Protein AF-A0A9D8EY31-F1 (afdb_monomer_lite)

Radius of gyration: 23.56 Å; chains: 1; bounding box: 41×44×79 Å

Sequence (213 aa):
FVGQAGRLLDELLLFIGFNRNDVFIANVLKCRPPENRDPGVTEINTCKNYLFRQIEIINPIIICTMGRYSKKLVLDTSANISKLRGKIFKIGQSIVLPINHPAAALYTPSKLQVLREDFKKIKDIFDNYENPGAVGEITVISGLKKMDKSKTDKTRAGEARAGEATAGNARTDEARAGEAKADKYRMDEEVQVSENEYDERAAKDKNQQLGLF

Foldseek 3Di:
DPPPLVVLVQVLQVLLPHGPVNDDDDDLAPDQPPPNDDDDPVRSLVRNLVVLVVCVVVVDQEAEQEDQSSCCQFQVDNDHLVVQAPAWEDADNHIYHYAYRSVVPSPPVVNSVRSSVSSVLVSVCVVCSVPSVVSHDYHYDYHRPRDDPPPDPPPDDDDDDDDDDDDDDDDDDDDDDDDDDDDDDDDPDDPDDDDDDDDDDDDDDDDDDDDDD

Secondary structure (DSSP, 8-state):
--SHHHHHHHHHHHHTT--GGGS----S-SSPPGGGPPPPHHHHHHHHHHHHHHHHHH--SEEEEESHHHHHHHH-----HHHHTT-EEEETTEEEEEE--GGGGTT-HHHHHHHHHHHHHHHHHHHTTT-GGGTS-EEE-PPP-PPPGGGS--S----------------------------------------------------------

Structure (mmCIF, N/CA/C/O backbone):
data_AF-A0A9D8EY31-F1
#
_entry.id   AF-A0A9D8EY31-F1
#
loop_
_atom_site.group_PDB
_atom_site.id
_atom_site.type_symbol
_atom_site.label_atom_id
_atom_site.label_alt_id
_atom_site.label_comp_id
_atom_site.label_asym_id
_atom_site.label_entity_id
_atom_site.label_seq_id
_atom_site.pdbx_PDB_ins_code
_atom_site.Cartn_x
_atom_site.Cartn_y
_atom_site.Cartn_z
_atom_site.occupancy
_atom_site.B_iso_or_equiv
_atom_site.auth_seq_id
_atom_site.auth_comp_id
_atom_site.auth_asym_id
_atom_site.auth_atom_id
_atom_site.pdbx_PDB_model_num
ATOM 1 N N . PHE A 1 1 ? 0.889 -9.224 -7.558 1.00 92.06 1 PHE A N 1
ATOM 2 C CA . PHE A 1 1 ? 1.238 -9.906 -6.296 1.00 92.06 1 PHE A CA 1
ATOM 3 C C . PHE A 1 1 ? 0.863 -11.387 -6.353 1.00 92.06 1 PHE A C 1
ATOM 5 O O . PHE A 1 1 ? -0.009 -11.818 -5.617 1.00 92.06 1 PHE A O 1
ATOM 12 N N . VAL A 1 2 ? 1.484 -12.176 -7.231 1.00 94.06 2 VAL A N 1
ATOM 13 C CA . VAL A 1 2 ? 1.262 -13.642 -7.294 1.00 94.06 2 VAL A CA 1
ATOM 14 C C . VAL A 1 2 ? 2.554 -14.447 -7.089 1.00 94.06 2 VAL A C 1
ATOM 16 O O . VAL A 1 2 ? 2.503 -15.601 -6.682 1.00 94.06 2 VAL A O 1
ATOM 19 N N . GLY A 1 3 ? 3.721 -13.813 -7.269 1.00 94.12 3 GLY A N 1
ATOM 20 C CA . GLY A 1 3 ? 5.024 -14.368 -6.882 1.00 94.12 3 GLY A CA 1
ATOM 21 C C . GLY A 1 3 ? 5.290 -14.318 -5.370 1.00 94.12 3 GLY A C 1
ATOM 22 O O . GLY A 1 3 ? 4.386 -14.076 -4.573 1.00 94.12 3 GLY A O 1
ATOM 23 N N . GLN A 1 4 ? 6.554 -14.480 -4.965 1.00 96.19 4 GLN A N 1
ATOM 24 C CA . GLN A 1 4 ? 6.955 -14.603 -3.550 1.00 96.19 4 GLN A CA 1
ATOM 25 C C . GLN A 1 4 ? 6.476 -13.442 -2.662 1.00 96.19 4 GLN A C 1
ATOM 27 O O . GLN A 1 4 ? 5.891 -13.664 -1.608 1.00 96.19 4 GLN A O 1
ATOM 32 N N . ALA A 1 5 ? 6.636 -12.196 -3.122 1.00 95.44 5 ALA A N 1
ATOM 33 C CA . ALA A 1 5 ? 6.132 -11.023 -2.402 1.00 95.44 5 ALA A CA 1
ATOM 34 C C . ALA A 1 5 ? 4.596 -11.013 -2.268 1.00 95.44 5 ALA A C 1
ATOM 36 O O . ALA A 1 5 ? 4.067 -10.403 -1.347 1.00 95.44 5 ALA A O 1
ATOM 37 N N . GLY A 1 6 ? 3.885 -11.662 -3.196 1.00 96.81 6 GLY A N 1
ATOM 38 C CA . GLY A 1 6 ? 2.440 -11.862 -3.122 1.00 96.81 6 GLY A CA 1
ATOM 39 C C . GLY A 1 6 ? 2.045 -12.888 -2.071 1.00 96.81 6 GLY A C 1
ATOM 40 O O . GLY A 1 6 ? 1.149 -12.609 -1.293 1.00 96.81 6 GLY A O 1
ATOM 41 N N . ARG A 1 7 ? 2.761 -14.012 -1.988 1.00 97.38 7 ARG A N 1
ATOM 42 C CA . ARG A 1 7 ? 2.524 -15.019 -0.942 1.00 97.38 7 ARG A CA 1
ATOM 43 C C . ARG A 1 7 ? 2.765 -14.450 0.453 1.00 97.38 7 ARG A C 1
ATOM 45 O O . ARG A 1 7 ? 1.929 -14.617 1.327 1.00 97.38 7 ARG A O 1
ATOM 52 N N . LEU A 1 8 ? 3.846 -13.685 0.624 1.00 97.56 8 LEU A N 1
ATOM 53 C CA . LEU A 1 8 ? 4.098 -12.986 1.882 1.00 97.56 8 LEU A CA 1
ATOM 54 C C . LEU A 1 8 ? 2.992 -11.967 2.210 1.00 97.56 8 LEU A C 1
ATOM 56 O O . LEU A 1 8 ? 2.624 -11.807 3.367 1.00 97.56 8 LEU A O 1
ATOM 60 N N . LEU A 1 9 ? 2.454 -11.269 1.204 1.00 97.94 9 LEU A N 1
ATOM 61 C CA . LEU A 1 9 ? 1.300 -10.391 1.405 1.00 97.94 9 LEU A CA 1
ATOM 62 C C . LEU A 1 9 ? 0.072 -11.183 1.875 1.00 97.94 9 LEU A C 1
ATOM 64 O O . LEU A 1 9 ? -0.581 -10.755 2.820 1.00 97.94 9 LEU A O 1
ATOM 68 N N . ASP A 1 10 ? -0.212 -12.331 1.262 1.00 98.12 10 ASP A N 1
ATOM 69 C CA . ASP A 1 10 ? -1.324 -13.194 1.669 1.00 98.12 10 ASP A CA 1
ATOM 70 C C . ASP A 1 10 ? -1.145 -13.684 3.123 1.00 98.12 10 ASP A C 1
ATOM 72 O O . ASP A 1 10 ? -2.086 -13.621 3.910 1.00 98.12 10 ASP A O 1
ATOM 76 N N . GLU A 1 11 ? 0.071 -14.071 3.528 1.00 98.00 11 GLU A N 1
ATOM 77 C CA . GLU A 1 11 ? 0.392 -14.431 4.921 1.00 98.00 11 GLU A CA 1
ATOM 78 C C . GLU A 1 11 ? 0.188 -13.265 5.900 1.00 98.00 11 GLU A C 1
ATOM 80 O O . GLU A 1 11 ? -0.342 -13.454 6.995 1.00 98.00 11 GLU A O 1
ATOM 85 N N . LEU A 1 12 ? 0.602 -12.052 5.522 1.00 97.94 12 LEU A N 1
ATOM 86 C CA . LEU A 1 12 ? 0.440 -10.857 6.352 1.00 97.94 12 LEU A CA 1
ATOM 87 C C . LEU A 1 12 ? -1.032 -10.447 6.497 1.00 97.94 12 LEU A C 1
ATOM 89 O O . LEU A 1 12 ? -1.421 -9.990 7.568 1.00 97.94 12 LEU A O 1
ATOM 93 N N . LEU A 1 13 ? -1.848 -10.627 5.453 1.00 98.25 13 LEU A N 1
ATOM 94 C CA . LEU A 1 13 ? -3.299 -10.426 5.519 1.00 98.25 13 LEU A CA 1
ATOM 95 C C . LEU A 1 13 ? -3.944 -11.442 6.466 1.00 98.25 13 LEU A C 1
ATOM 97 O O . LEU A 1 13 ? -4.661 -11.047 7.386 1.00 98.25 13 LEU A O 1
ATOM 101 N N . LEU A 1 14 ? -3.618 -12.729 6.301 1.00 98.31 14 LEU A N 1
ATOM 102 C CA . LEU A 1 14 ? -4.131 -13.801 7.159 1.00 98.31 14 LEU A CA 1
ATOM 103 C C . LEU A 1 14 ? -3.765 -13.572 8.625 1.00 98.31 14 LEU A C 1
ATOM 105 O O . LEU A 1 14 ? -4.594 -13.767 9.511 1.00 98.31 14 LEU A O 1
ATOM 109 N N . PHE A 1 15 ? -2.544 -13.100 8.882 1.00 98.06 15 PHE A N 1
ATOM 110 C CA . PHE A 1 15 ? -2.061 -12.769 10.221 1.00 98.06 15 PHE A CA 1
ATOM 111 C C . PHE A 1 15 ? -2.937 -11.738 10.950 1.00 98.06 15 PHE A C 1
ATOM 113 O O . PHE A 1 15 ? -3.023 -11.777 12.176 1.00 98.06 15 PHE A O 1
ATOM 120 N N . ILE A 1 16 ? -3.604 -10.843 10.217 1.00 97.50 16 ILE A N 1
ATOM 121 C CA . ILE A 1 16 ? -4.531 -9.852 10.782 1.00 97.50 16 ILE A CA 1
ATOM 122 C C . ILE A 1 16 ? -6.010 -10.202 10.567 1.00 97.50 16 ILE A C 1
ATOM 124 O O . ILE A 1 16 ? -6.881 -9.370 10.815 1.00 97.50 16 ILE A O 1
ATOM 128 N N . GLY A 1 17 ? -6.298 -11.434 10.142 1.00 97.56 17 GLY A N 1
ATOM 129 C CA . GLY A 1 17 ? -7.656 -11.954 9.987 1.00 97.56 17 GLY A CA 1
ATOM 130 C C . GLY A 1 17 ? -8.341 -11.599 8.667 1.00 97.56 17 GLY A C 1
ATOM 131 O O . GLY A 1 17 ? -9.552 -11.771 8.572 1.00 97.56 17 GLY A O 1
ATOM 132 N N . PHE A 1 18 ? -7.600 -11.129 7.660 1.00 97.69 18 PHE A N 1
ATOM 133 C CA . PHE A 1 18 ? -8.128 -10.898 6.314 1.00 97.69 18 PHE A CA 1
ATOM 134 C C . PHE A 1 18 ? -7.659 -11.971 5.338 1.00 97.69 18 PHE A C 1
ATOM 136 O O . PHE A 1 18 ? -6.529 -12.449 5.383 1.00 97.69 18 PHE A O 1
ATOM 143 N N . ASN A 1 19 ? -8.511 -12.288 4.377 1.00 96.25 19 ASN A N 1
ATOM 144 C CA . ASN A 1 19 ? -8.161 -13.043 3.192 1.00 96.25 19 ASN A CA 1
ATOM 145 C C . ASN A 1 19 ? -7.965 -12.102 2.006 1.00 96.25 19 ASN A C 1
ATOM 147 O O . ASN A 1 19 ? -8.379 -10.944 1.991 1.00 96.25 19 ASN A O 1
ATOM 151 N N . ARG A 1 20 ? -7.390 -12.641 0.933 1.00 96.19 20 ARG A N 1
ATOM 152 C CA . ARG A 1 20 ? -7.192 -11.899 -0.314 1.00 96.19 20 ARG A CA 1
ATOM 153 C C . ARG A 1 20 ? -8.492 -11.367 -0.928 1.00 96.19 20 ARG A C 1
ATOM 155 O O . ARG A 1 20 ? -8.457 -10.342 -1.595 1.00 96.19 20 ARG A O 1
ATOM 162 N N . ASN A 1 21 ? -9.609 -12.058 -0.705 1.00 96.50 21 ASN A N 1
ATOM 163 C CA . ASN A 1 21 ? -10.925 -11.658 -1.212 1.00 96.50 21 ASN A CA 1
ATOM 164 C C . ASN A 1 21 ? -11.548 -10.501 -0.416 1.00 96.50 21 ASN A C 1
ATOM 166 O O . ASN A 1 21 ? -12.451 -9.848 -0.928 1.00 96.50 21 ASN A O 1
ATOM 170 N N . ASP A 1 22 ? -11.049 -10.227 0.791 1.00 95.69 22 ASP A N 1
ATOM 171 C CA . ASP A 1 22 ? -11.540 -9.137 1.643 1.00 95.69 22 ASP A CA 1
ATOM 172 C C . ASP A 1 22 ? -10.917 -7.786 1.259 1.00 95.69 22 ASP A C 1
ATOM 174 O O . ASP A 1 22 ? -11.322 -6.734 1.752 1.00 95.69 22 ASP A O 1
ATOM 178 N N . VAL A 1 23 ? -9.914 -7.798 0.373 1.00 97.75 23 VAL A N 1
ATOM 179 C CA . VAL A 1 23 ? -9.139 -6.617 -0.011 1.00 97.75 23 VAL A CA 1
ATOM 180 C C . VAL A 1 23 ? -9.050 -6.459 -1.524 1.00 97.75 23 VAL A C 1
ATOM 182 O O . VAL A 1 23 ? -9.117 -7.415 -2.293 1.00 97.75 23 VAL A O 1
ATOM 185 N N . PHE A 1 24 ? -8.815 -5.225 -1.969 1.00 98.06 24 PHE A N 1
ATOM 186 C CA . PHE A 1 24 ? -8.508 -4.938 -3.366 1.00 98.06 24 PHE A CA 1
ATOM 187 C C . PHE A 1 24 ? -7.021 -4.625 -3.544 1.00 98.06 24 PHE A C 1
ATOM 189 O O . PHE A 1 24 ? -6.496 -3.677 -2.961 1.00 98.06 24 PHE A O 1
ATOM 196 N N . ILE A 1 25 ? -6.336 -5.399 -4.389 1.00 97.75 25 ILE A N 1
ATOM 197 C CA . ILE A 1 25 ? -4.902 -5.236 -4.657 1.00 97.75 25 ILE A CA 1
ATOM 198 C C . ILE A 1 25 ? -4.707 -4.639 -6.051 1.00 97.75 25 ILE A C 1
ATOM 200 O O . ILE A 1 25 ? -5.080 -5.240 -7.059 1.00 97.75 25 ILE A O 1
ATOM 204 N N . ALA A 1 26 ? -4.043 -3.485 -6.126 1.00 96.69 26 ALA A N 1
ATOM 205 C CA . ALA A 1 26 ? -3.718 -2.822 -7.383 1.00 96.69 26 ALA A CA 1
ATOM 206 C C . ALA A 1 26 ? -2.291 -2.269 -7.404 1.00 96.69 26 ALA A C 1
ATOM 208 O O . ALA A 1 26 ? -1.726 -1.894 -6.381 1.00 96.69 26 ALA A O 1
ATOM 209 N N . ASN A 1 27 ? -1.730 -2.173 -8.609 1.00 95.94 27 ASN A N 1
ATOM 210 C CA . ASN A 1 27 ? -0.420 -1.576 -8.860 1.00 95.94 27 ASN A CA 1
ATOM 211 C C . ASN A 1 27 ? -0.542 -0.215 -9.553 1.00 95.94 27 ASN A C 1
ATOM 213 O O . ASN A 1 27 ? -1.533 0.058 -10.238 1.00 95.94 27 ASN A O 1
ATOM 217 N N . VAL A 1 28 ? 0.504 0.607 -9.421 1.00 95.69 28 VAL A N 1
ATOM 218 C CA . VAL A 1 28 ? 0.647 1.880 -10.150 1.00 95.69 28 VAL A CA 1
ATOM 219 C C . VAL A 1 28 ? 0.663 1.643 -11.659 1.00 95.69 28 VAL A C 1
ATOM 221 O O . VAL A 1 28 ? -0.116 2.259 -12.381 1.00 95.69 28 VAL A O 1
ATOM 224 N N . LEU A 1 29 ? 1.512 0.726 -12.130 1.00 96.00 29 LEU A N 1
ATOM 225 C CA . LEU A 1 29 ? 1.501 0.279 -13.520 1.00 96.00 29 LEU A CA 1
ATOM 226 C C . LEU A 1 29 ? 0.567 -0.912 -13.705 1.00 96.00 29 LEU A C 1
ATOM 228 O O . LEU A 1 29 ? 0.454 -1.771 -12.829 1.00 96.00 29 LEU A O 1
ATOM 232 N N . LYS A 1 30 ? -0.077 -0.969 -14.872 1.00 95.19 30 LYS A N 1
ATOM 233 C CA . LYS A 1 30 ? -0.925 -2.100 -15.282 1.00 95.19 30 LYS A CA 1
ATOM 234 C C . LYS A 1 30 ? -0.202 -3.082 -16.208 1.00 95.19 30 LYS A C 1
ATOM 236 O O . LYS A 1 30 ? -0.679 -4.192 -16.398 1.00 95.19 30 LYS A O 1
ATOM 241 N N . CYS A 1 31 ? 0.973 -2.696 -16.701 1.00 94.38 31 CYS A N 1
ATOM 242 C CA . CYS A 1 31 ? 1.857 -3.524 -17.513 1.00 94.38 31 CYS A CA 1
ATOM 243 C C . CYS A 1 31 ? 3.187 -3.724 -16.780 1.00 94.38 31 CYS A C 1
ATOM 245 O O . CYS A 1 31 ? 3.672 -2.813 -16.105 1.00 94.38 31 CYS A O 1
ATOM 247 N N . ARG A 1 32 ? 3.778 -4.913 -16.919 1.00 92.06 32 ARG A N 1
ATOM 248 C CA . ARG A 1 32 ? 5.092 -5.236 -16.355 1.00 92.06 32 ARG A CA 1
ATOM 249 C C . ARG A 1 32 ? 6.189 -4.571 -17.200 1.00 92.06 32 ARG A C 1
ATOM 251 O O . ARG A 1 32 ? 6.245 -4.856 -18.395 1.00 92.06 32 ARG A O 1
ATOM 258 N N . PRO A 1 33 ? 7.061 -3.725 -16.623 1.00 92.38 33 PRO A N 1
ATOM 259 C CA . PRO A 1 33 ? 8.205 -3.195 -17.355 1.00 92.38 33 PRO A CA 1
ATOM 260 C C . PRO A 1 33 ? 9.149 -4.317 -17.817 1.00 92.38 33 PRO A C 1
ATOM 262 O O . PRO A 1 33 ? 9.295 -5.315 -17.096 1.00 92.38 33 PRO A O 1
ATOM 265 N N . PRO A 1 34 ? 9.824 -4.157 -18.971 1.00 93.00 34 PRO A N 1
ATOM 266 C CA . PRO A 1 34 ? 10.861 -5.082 -19.417 1.00 93.00 34 PRO A CA 1
ATOM 267 C C . PRO A 1 34 ? 11.889 -5.338 -18.313 1.00 93.00 34 PRO A C 1
ATOM 269 O O . PRO A 1 34 ? 12.275 -4.414 -17.598 1.00 93.00 34 PRO A O 1
ATOM 272 N N . GLU A 1 35 ? 12.286 -6.598 -18.139 1.00 91.81 35 GLU A N 1
ATOM 273 C CA . GLU A 1 35 ? 13.299 -7.015 -17.153 1.00 91.81 35 GLU A CA 1
ATOM 274 C C . GLU A 1 35 ? 13.000 -6.612 -15.694 1.00 91.81 35 GLU A C 1
ATOM 276 O O . GLU A 1 35 ? 13.881 -6.661 -14.842 1.00 91.81 35 GLU A O 1
ATOM 281 N N . ASN A 1 36 ? 11.750 -6.256 -15.365 1.00 88.38 36 ASN A N 1
ATOM 282 C CA . ASN A 1 36 ? 11.371 -5.699 -14.057 1.00 88.38 36 ASN A CA 1
ATOM 283 C C . ASN A 1 36 ? 12.109 -4.411 -13.688 1.00 88.38 36 ASN A C 1
ATOM 285 O O . ASN A 1 36 ? 12.273 -4.124 -12.500 1.00 88.38 36 ASN A O 1
ATOM 289 N N . ARG A 1 37 ? 12.542 -3.629 -14.683 1.00 94.62 37 ARG A N 1
ATOM 290 C CA . ARG A 1 37 ? 13.101 -2.309 -14.411 1.00 94.62 37 ARG A CA 1
ATOM 291 C C . ARG A 1 37 ? 12.100 -1.426 -13.668 1.00 94.62 37 ARG A C 1
ATOM 293 O O . ARG A 1 37 ? 10.885 -1.646 -13.683 1.00 94.62 37 ARG A O 1
ATOM 300 N N . ASP A 1 38 ? 12.630 -0.360 -13.096 1.00 92.81 38 ASP A N 1
ATOM 301 C CA . ASP A 1 38 ? 11.820 0.683 -12.495 1.00 92.81 38 ASP A CA 1
ATOM 302 C C . ASP A 1 38 ? 10.876 1.360 -13.520 1.00 92.81 38 ASP A C 1
ATOM 304 O O . ASP A 1 38 ? 11.232 1.524 -14.697 1.00 92.81 38 ASP A O 1
ATOM 308 N N . PRO A 1 39 ? 9.662 1.761 -13.093 1.00 92.94 39 PRO A N 1
ATOM 309 C CA . PRO A 1 39 ? 8.707 2.468 -13.933 1.00 92.94 39 PRO A CA 1
ATOM 310 C C . PRO A 1 39 ? 9.202 3.877 -14.283 1.00 92.94 39 PRO A C 1
ATOM 312 O O . PRO A 1 39 ? 9.612 4.651 -13.415 1.00 92.94 39 PRO A O 1
ATOM 315 N N . GLY A 1 40 ? 9.101 4.235 -15.560 1.00 94.31 40 GLY A N 1
ATOM 316 C CA . GLY A 1 40 ? 9.372 5.580 -16.051 1.00 94.31 40 GLY A CA 1
ATOM 317 C C . GLY A 1 40 ? 8.252 6.563 -15.705 1.00 94.31 40 GLY A C 1
ATOM 318 O O . GLY A 1 40 ? 7.097 6.186 -15.496 1.00 94.31 40 GLY A O 1
ATOM 319 N N . VAL A 1 41 ? 8.576 7.858 -15.695 1.00 93.31 41 VAL A N 1
ATOM 320 C CA . VAL A 1 41 ? 7.612 8.930 -15.383 1.00 93.31 41 VAL A CA 1
ATOM 321 C C . VAL A 1 41 ? 6.426 8.918 -16.351 1.00 93.31 41 VAL A C 1
ATOM 323 O O . VAL A 1 41 ? 5.277 9.001 -15.916 1.00 93.31 41 VAL A O 1
ATOM 326 N N . THR A 1 42 ? 6.686 8.755 -17.650 1.00 94.62 42 THR A N 1
ATOM 327 C CA . THR A 1 42 ? 5.640 8.679 -18.680 1.00 94.62 42 THR A CA 1
ATOM 328 C C . THR A 1 42 ? 4.718 7.483 -18.456 1.00 94.62 42 THR A C 1
ATOM 330 O O . THR A 1 42 ? 3.503 7.637 -18.501 1.00 94.62 42 THR A O 1
ATOM 333 N N . GLU A 1 43 ? 5.266 6.313 -18.117 1.00 96.06 43 GLU A N 1
ATOM 334 C CA . GLU A 1 43 ? 4.481 5.097 -17.858 1.00 96.06 43 GLU A CA 1
ATOM 335 C C . GLU A 1 43 ? 3.546 5.278 -16.654 1.00 96.06 43 GLU A C 1
ATOM 337 O O . GLU A 1 43 ? 2.367 4.916 -16.715 1.00 96.06 43 GLU A O 1
ATOM 342 N N . ILE A 1 44 ? 4.048 5.898 -15.578 1.00 95.25 44 ILE A N 1
ATOM 343 C CA . ILE A 1 44 ? 3.245 6.240 -14.396 1.00 95.25 44 ILE A CA 1
ATOM 344 C C . ILE A 1 44 ? 2.143 7.230 -14.774 1.00 95.25 44 ILE A C 1
ATOM 346 O O . ILE A 1 44 ? 0.990 7.029 -14.396 1.00 95.25 44 ILE A O 1
ATOM 350 N N . ASN A 1 45 ? 2.466 8.283 -15.528 1.00 94.12 45 ASN A N 1
ATOM 351 C CA . ASN A 1 45 ? 1.491 9.290 -15.944 1.00 94.12 45 ASN A CA 1
ATOM 352 C C . ASN A 1 45 ? 0.383 8.704 -16.823 1.00 94.12 45 ASN A C 1
ATOM 354 O O . ASN A 1 45 ? -0.782 9.054 -16.636 1.00 94.12 45 ASN A O 1
ATOM 358 N N . THR A 1 46 ? 0.717 7.767 -17.708 1.00 95.38 46 THR A N 1
ATOM 359 C CA . THR A 1 46 ? -0.26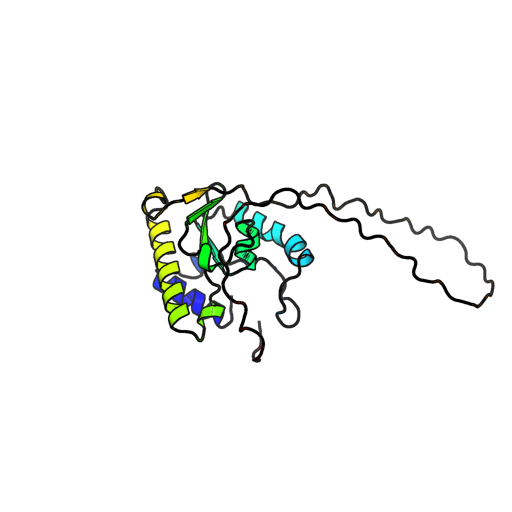5 7.044 -18.521 1.00 95.38 46 THR A CA 1
ATOM 360 C C . THR A 1 46 ? -1.150 6.133 -17.666 1.00 95.38 46 THR A C 1
ATOM 362 O O . THR A 1 46 ? -2.359 6.069 -17.879 1.00 95.38 46 THR A O 1
ATOM 365 N N . CYS A 1 47 ? -0.585 5.446 -16.667 1.00 95.81 47 CYS A N 1
ATOM 366 C CA . CYS A 1 47 ? -1.330 4.454 -15.886 1.00 95.81 47 CYS A CA 1
ATOM 367 C C . CYS A 1 47 ? -2.096 5.020 -14.676 1.00 95.81 47 CYS A C 1
ATOM 369 O O . CYS A 1 47 ? -3.089 4.421 -14.254 1.00 95.81 47 CYS A O 1
ATOM 371 N N . LYS A 1 48 ? -1.671 6.151 -14.092 1.00 95.19 48 LYS A N 1
ATOM 372 C CA . LYS A 1 48 ? -2.182 6.626 -12.789 1.00 95.19 48 LYS A CA 1
ATOM 373 C C . LYS A 1 48 ? -3.688 6.875 -12.766 1.00 95.19 48 LYS A C 1
ATOM 375 O O . LYS A 1 48 ? -4.337 6.586 -11.765 1.00 95.19 48 LYS A O 1
ATOM 380 N N . ASN A 1 49 ? -4.260 7.345 -13.876 1.00 95.38 49 ASN A N 1
ATOM 381 C CA . ASN A 1 49 ? -5.690 7.641 -13.957 1.00 95.38 49 ASN A CA 1
ATOM 382 C C . ASN A 1 49 ? -6.554 6.377 -13.803 1.00 95.38 49 ASN A C 1
ATOM 384 O O . ASN A 1 49 ? -7.639 6.462 -13.233 1.00 95.38 49 ASN A O 1
ATOM 388 N N . TYR A 1 50 ? -6.064 5.201 -14.218 1.00 96.81 50 TYR A N 1
ATOM 389 C CA . TYR A 1 50 ? -6.753 3.935 -13.955 1.00 96.81 50 TYR A CA 1
ATOM 390 C C . TYR A 1 50 ? -6.778 3.615 -12.462 1.00 96.81 50 TYR A C 1
ATOM 392 O O . TYR A 1 50 ? -7.824 3.253 -11.937 1.00 96.81 50 TYR A O 1
ATOM 400 N N . LEU A 1 51 ? -5.648 3.784 -11.765 1.00 95.94 51 LEU A N 1
ATOM 401 C CA . LEU A 1 51 ? -5.580 3.555 -10.321 1.00 95.94 51 LEU A CA 1
ATOM 402 C C . LEU A 1 51 ? -6.503 4.516 -9.563 1.00 95.94 51 LEU A C 1
ATOM 404 O O . LEU A 1 51 ? -7.253 4.087 -8.695 1.00 95.94 51 LEU A O 1
ATOM 408 N N . PHE A 1 52 ? -6.490 5.802 -9.910 1.00 94.81 52 PHE A N 1
ATOM 409 C CA . PHE A 1 52 ? -7.350 6.786 -9.252 1.00 94.81 52 PHE A CA 1
ATOM 410 C C . PHE A 1 52 ? -8.829 6.528 -9.519 1.00 94.81 52 PHE A C 1
ATOM 412 O O . PHE A 1 52 ? -9.642 6.691 -8.615 1.00 94.81 52 PHE A O 1
ATOM 419 N N . ARG A 1 53 ? -9.183 6.064 -10.724 1.00 95.81 53 ARG A N 1
ATOM 420 C CA . ARG A 1 53 ? -10.555 5.646 -11.015 1.00 95.81 53 ARG A CA 1
ATOM 421 C C . ARG A 1 53 ? -10.954 4.393 -10.233 1.00 95.81 53 ARG A C 1
ATOM 423 O O . ARG A 1 53 ? -12.081 4.327 -9.766 1.00 95.81 53 ARG A O 1
ATOM 430 N N . GLN A 1 54 ? -10.045 3.432 -10.055 1.00 96.50 54 GLN A N 1
ATOM 431 C CA . GLN A 1 54 ? -10.281 2.263 -9.199 1.00 96.50 54 GLN A CA 1
ATOM 432 C C . GLN A 1 54 ? -10.539 2.681 -7.748 1.00 96.50 54 GLN A C 1
ATOM 434 O O . GLN A 1 54 ? -11.525 2.245 -7.170 1.00 96.50 54 GLN A O 1
ATOM 439 N N . ILE A 1 55 ? -9.707 3.568 -7.190 1.00 95.00 55 ILE A N 1
ATOM 440 C CA . ILE A 1 55 ? -9.894 4.099 -5.830 1.00 95.00 55 ILE A CA 1
ATOM 441 C C . ILE A 1 55 ? -11.246 4.808 -5.704 1.00 95.00 55 ILE A C 1
ATOM 443 O O . ILE A 1 55 ? -11.965 4.572 -4.744 1.00 95.00 55 ILE A O 1
ATOM 447 N N . GLU A 1 56 ? -11.614 5.634 -6.683 1.00 94.19 56 GLU A N 1
ATOM 448 C CA . GLU A 1 56 ? -12.892 6.355 -6.689 1.00 94.19 56 GLU A CA 1
ATOM 449 C C . GLU A 1 56 ? -14.107 5.418 -6.742 1.00 94.19 56 GLU A C 1
ATOM 451 O O . GLU A 1 56 ? -15.089 5.668 -6.056 1.00 94.19 56 GLU A O 1
ATOM 456 N N . ILE A 1 57 ? -14.050 4.345 -7.538 1.00 96.12 57 ILE A N 1
ATOM 457 C CA . ILE A 1 57 ? -15.147 3.369 -7.649 1.00 96.12 57 ILE A CA 1
ATOM 458 C C . ILE A 1 57 ? -15.273 2.532 -6.375 1.00 96.12 57 ILE A C 1
ATOM 460 O O . ILE A 1 57 ? -16.381 2.270 -5.921 1.00 96.12 57 ILE A O 1
ATOM 464 N N . ILE A 1 58 ? -14.144 2.089 -5.822 1.00 96.38 58 ILE A N 1
ATOM 465 C CA . ILE A 1 58 ? -14.118 1.225 -4.637 1.00 96.38 58 ILE A CA 1
ATOM 466 C C . ILE A 1 58 ? -14.446 2.021 -3.372 1.00 96.38 58 ILE A C 1
ATOM 468 O O . ILE A 1 58 ? -15.006 1.460 -2.438 1.00 96.38 58 ILE A O 1
ATOM 472 N N . ASN A 1 59 ? -14.089 3.309 -3.343 1.00 93.81 59 ASN A N 1
ATOM 473 C CA . ASN A 1 59 ? -14.183 4.193 -2.184 1.00 93.81 59 ASN A CA 1
ATOM 474 C C . ASN A 1 59 ? -13.675 3.526 -0.885 1.00 93.81 59 ASN A C 1
ATOM 476 O O . ASN A 1 59 ? -14.439 3.335 0.063 1.00 93.81 59 ASN A O 1
ATOM 480 N N . PRO A 1 60 ? -12.399 3.099 -0.843 1.00 95.62 60 PRO A N 1
ATOM 481 C CA . PRO A 1 60 ? -11.893 2.295 0.259 1.00 95.62 60 PRO A CA 1
ATOM 482 C C . PRO A 1 60 ? -11.799 3.106 1.554 1.00 95.62 60 PRO A C 1
ATOM 484 O O . PRO A 1 60 ? -11.376 4.263 1.550 1.00 95.62 60 PRO A O 1
ATOM 487 N N . ILE A 1 61 ? -12.088 2.452 2.680 1.00 94.19 61 ILE A N 1
ATOM 488 C CA . ILE A 1 61 ? -11.872 3.015 4.020 1.00 94.19 61 ILE A CA 1
ATOM 489 C C . ILE A 1 61 ? -10.370 3.242 4.259 1.00 94.19 61 ILE A C 1
ATOM 491 O O . ILE A 1 61 ? -9.963 4.302 4.734 1.00 94.19 61 ILE A O 1
ATOM 495 N N . ILE A 1 62 ? -9.534 2.265 3.878 1.00 96.06 62 ILE A N 1
ATOM 496 C CA . ILE A 1 62 ? -8.076 2.296 4.050 1.00 96.06 62 ILE A CA 1
ATOM 497 C C . ILE A 1 62 ? -7.378 2.020 2.713 1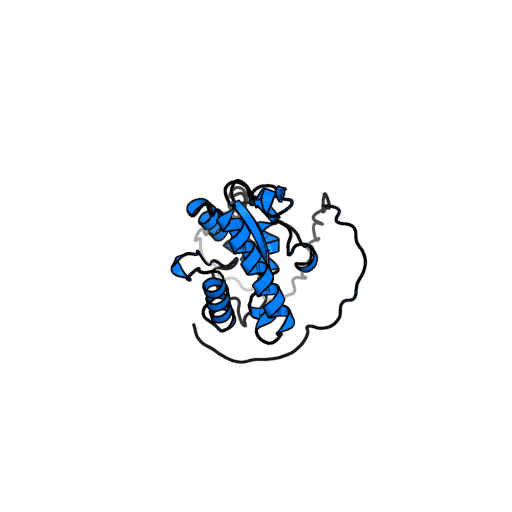.00 96.06 62 ILE A C 1
ATOM 499 O O . ILE A 1 62 ? -7.708 1.075 2.000 1.00 96.06 62 ILE A O 1
ATOM 503 N N . ILE A 1 63 ? -6.363 2.822 2.398 1.00 97.00 63 ILE A N 1
ATOM 504 C CA . ILE A 1 63 ? -5.441 2.643 1.276 1.00 97.00 63 ILE A CA 1
ATOM 505 C C . ILE A 1 63 ? -4.044 2.377 1.837 1.00 97.00 63 ILE A C 1
ATOM 507 O O . ILE A 1 63 ? -3.411 3.257 2.422 1.00 97.00 63 ILE A O 1
ATOM 511 N N . CYS A 1 64 ? -3.510 1.184 1.599 1.00 96.69 64 CYS A N 1
ATOM 512 C CA . CYS A 1 64 ? -2.135 0.858 1.966 1.00 96.69 64 CYS A CA 1
ATOM 513 C C . CYS A 1 64 ? -1.214 1.061 0.761 1.00 96.69 64 CYS A C 1
ATOM 515 O O . CYS A 1 64 ? -1.338 0.376 -0.255 1.00 96.69 64 CYS A O 1
ATOM 517 N N . THR A 1 65 ? -0.273 2.002 0.854 1.00 96.62 65 THR A N 1
ATOM 518 C CA . THR A 1 65 ? 0.722 2.196 -0.211 1.00 96.62 65 THR A CA 1
ATOM 519 C C . THR A 1 65 ? 1.967 1.379 0.096 1.00 96.62 65 THR A C 1
ATOM 521 O O . THR A 1 65 ? 2.544 1.500 1.170 1.00 96.62 65 THR A O 1
ATOM 524 N N . MET A 1 66 ? 2.394 0.545 -0.850 1.00 95.25 66 MET A N 1
ATOM 525 C CA . MET A 1 66 ? 3.482 -0.412 -0.649 1.00 95.25 66 MET A CA 1
ATOM 526 C C . MET A 1 66 ? 4.719 -0.014 -1.457 1.00 95.25 66 MET A C 1
ATOM 528 O O . MET A 1 66 ? 4.818 -0.269 -2.657 1.00 95.25 66 MET A O 1
ATOM 532 N N . GLY A 1 67 ? 5.693 0.597 -0.787 1.00 92.06 67 GLY A N 1
ATOM 533 C CA . GLY A 1 67 ? 6.940 1.033 -1.413 1.00 92.06 67 GLY A CA 1
ATOM 534 C C . GLY A 1 67 ? 6.863 2.388 -2.126 1.00 92.06 67 GLY A C 1
ATOM 535 O O . GLY A 1 67 ? 5.873 3.122 -2.072 1.00 92.06 67 GLY A O 1
ATOM 536 N N . ARG A 1 68 ? 7.976 2.758 -2.772 1.00 92.25 68 ARG A N 1
ATOM 537 C CA . ARG A 1 68 ? 8.251 4.157 -3.137 1.00 92.25 68 ARG A CA 1
ATOM 538 C C . ARG A 1 68 ? 7.312 4.737 -4.196 1.00 92.25 68 ARG A C 1
ATOM 540 O O . ARG A 1 68 ? 6.960 5.907 -4.092 1.00 92.25 68 ARG A O 1
ATOM 547 N N . TYR A 1 69 ? 6.901 3.942 -5.186 1.00 94.12 69 TYR A N 1
ATOM 548 C CA . TYR A 1 69 ? 6.117 4.430 -6.327 1.00 94.12 69 TYR A CA 1
ATOM 549 C C . TYR A 1 69 ? 4.660 4.696 -5.973 1.00 94.12 69 TYR A C 1
ATOM 551 O O . TYR A 1 69 ? 4.158 5.780 -6.256 1.00 94.12 69 TYR A O 1
ATOM 559 N N . SER A 1 70 ? 3.994 3.743 -5.316 1.00 94.69 70 SER A N 1
ATOM 560 C CA . SER A 1 70 ? 2.619 3.929 -4.844 1.00 94.69 70 SER A CA 1
ATOM 561 C C . SER A 1 70 ? 2.542 5.059 -3.831 1.00 94.69 70 SER A C 1
ATOM 563 O O . SER A 1 70 ? 1.668 5.912 -3.942 1.00 94.69 70 SER A O 1
ATOM 565 N N . LYS A 1 71 ? 3.500 5.117 -2.895 1.00 94.69 71 LYS A N 1
ATOM 566 C CA . LYS A 1 71 ? 3.570 6.193 -1.908 1.00 94.69 71 LYS A CA 1
ATOM 567 C C . LYS A 1 71 ? 3.744 7.543 -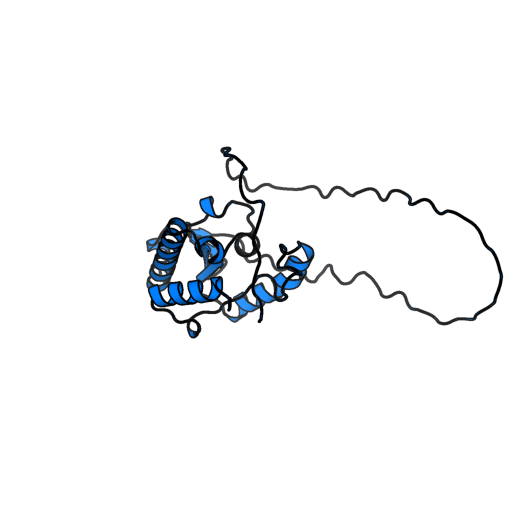2.593 1.00 94.69 71 LYS A C 1
ATOM 569 O O . LYS A 1 71 ? 3.004 8.469 -2.290 1.00 94.69 71 LYS A O 1
ATOM 574 N N . LYS A 1 72 ? 4.711 7.664 -3.515 1.00 93.88 72 LYS A N 1
ATOM 575 C CA . LYS A 1 72 ? 4.981 8.925 -4.222 1.00 93.88 72 LYS A CA 1
ATOM 576 C C . LYS A 1 72 ? 3.758 9.389 -5.004 1.00 93.88 72 LYS A C 1
ATOM 578 O O . LYS A 1 72 ? 3.462 10.571 -4.986 1.00 93.88 72 LYS A O 1
ATOM 583 N N . LEU A 1 73 ? 3.057 8.472 -5.667 1.00 94.44 73 LEU A N 1
ATOM 584 C CA . LEU A 1 73 ? 1.886 8.814 -6.465 1.00 94.44 73 LEU A CA 1
ATOM 585 C C . LEU A 1 73 ? 0.680 9.234 -5.612 1.00 94.44 73 LEU A C 1
ATOM 587 O O . LEU A 1 73 ? -0.025 10.163 -5.985 1.00 94.44 73 LEU A O 1
ATOM 591 N N . VAL A 1 74 ? 0.416 8.526 -4.512 1.00 94.00 74 VAL A N 1
ATOM 592 C CA . VAL A 1 74 ? -0.787 8.738 -3.691 1.00 94.00 74 VAL A CA 1
ATOM 593 C C . VAL A 1 74 ? -0.604 9.891 -2.706 1.00 94.00 74 VAL A C 1
ATOM 595 O O . VAL A 1 74 ? -1.507 10.704 -2.570 1.00 94.00 74 VAL A O 1
ATOM 598 N N . LEU A 1 75 ? 0.553 9.980 -2.042 1.00 92.75 75 LEU A N 1
ATOM 599 C CA . LEU A 1 75 ? 0.844 11.029 -1.055 1.00 92.75 75 LEU A CA 1
ATOM 600 C C . LEU A 1 75 ? 1.517 12.271 -1.663 1.00 92.75 75 LEU A C 1
ATOM 602 O O . LEU A 1 75 ? 1.833 13.197 -0.927 1.00 92.75 75 LEU A O 1
ATOM 606 N N . ASP A 1 76 ? 1.805 12.259 -2.967 1.00 92.12 76 ASP A N 1
ATOM 607 C CA . ASP A 1 76 ? 2.511 13.332 -3.684 1.00 92.12 76 ASP A CA 1
ATOM 608 C C . ASP A 1 76 ? 3.816 13.786 -2.998 1.00 92.12 76 ASP A C 1
ATOM 610 O O . ASP A 1 76 ? 4.115 14.968 -2.871 1.00 92.12 76 ASP A O 1
ATOM 614 N N . THR A 1 77 ? 4.606 12.823 -2.506 1.00 89.94 77 THR A N 1
ATOM 615 C CA . THR A 1 77 ? 5.834 13.109 -1.748 1.00 89.94 77 THR A CA 1
ATOM 616 C C . THR A 1 77 ? 7.007 12.210 -2.129 1.00 89.94 77 THR A C 1
ATOM 618 O O . THR A 1 77 ? 6.892 10.983 -2.269 1.00 89.94 77 THR A O 1
ATOM 621 N N . SER A 1 78 ? 8.191 12.813 -2.234 1.00 89.06 78 SER A N 1
ATOM 622 C CA . SER A 1 78 ? 9.474 12.127 -2.410 1.00 89.06 78 SER A CA 1
ATOM 623 C C . SER A 1 78 ? 10.068 11.598 -1.098 1.00 89.06 78 SER A C 1
ATOM 625 O O . SER A 1 78 ? 10.971 10.767 -1.166 1.00 89.06 78 SER A O 1
ATOM 627 N N . ALA A 1 79 ? 9.532 11.969 0.073 1.00 90.62 79 ALA A N 1
ATOM 628 C CA . ALA A 1 79 ? 10.097 11.616 1.381 1.00 90.62 79 ALA A CA 1
ATOM 629 C C . ALA A 1 79 ? 10.316 10.102 1.564 1.00 90.62 79 ALA A C 1
ATOM 631 O O . ALA A 1 79 ? 9.515 9.287 1.108 1.00 90.62 79 ALA A O 1
ATOM 632 N N . ASN A 1 80 ? 11.397 9.689 2.227 1.00 90.19 80 ASN A N 1
ATOM 633 C CA . ASN A 1 80 ? 11.702 8.265 2.394 1.00 90.19 80 ASN A CA 1
ATOM 634 C C . ASN A 1 80 ? 10.588 7.538 3.179 1.00 90.19 80 ASN A C 1
ATOM 636 O O . ASN A 1 80 ? 9.980 8.109 4.085 1.00 90.19 80 ASN A O 1
ATOM 640 N N . ILE A 1 81 ? 10.330 6.268 2.848 1.00 88.25 81 ILE A N 1
ATOM 641 C CA . ILE A 1 81 ? 9.328 5.444 3.536 1.00 88.25 81 ILE A CA 1
ATOM 642 C C . ILE A 1 81 ? 9.611 5.342 5.039 1.00 88.25 81 ILE A C 1
ATOM 644 O O . ILE A 1 81 ? 8.673 5.347 5.827 1.00 88.25 81 ILE A O 1
ATOM 648 N N . SER A 1 82 ? 10.882 5.354 5.450 1.00 86.31 82 SER A N 1
ATOM 649 C CA . SER A 1 82 ? 11.280 5.350 6.863 1.00 86.31 82 SER A CA 1
ATOM 650 C C . SER A 1 82 ? 10.741 6.546 7.659 1.00 86.31 82 SER A C 1
ATOM 652 O O . SER A 1 82 ? 10.429 6.383 8.832 1.00 86.31 82 SER A O 1
ATOM 654 N N . LYS A 1 83 ? 10.578 7.719 7.028 1.00 88.81 83 LYS A N 1
ATOM 655 C CA . LYS A 1 83 ? 10.034 8.937 7.662 1.00 88.81 83 LYS A CA 1
ATOM 656 C C . LYS A 1 83 ? 8.500 8.970 7.704 1.00 88.81 83 LYS A C 1
ATOM 658 O O . LYS A 1 83 ? 7.921 9.776 8.434 1.00 88.81 83 LYS A O 1
ATOM 663 N N . LEU A 1 84 ? 7.850 8.156 6.872 1.00 90.25 84 LEU A N 1
ATOM 664 C CA . LEU A 1 84 ? 6.398 8.171 6.674 1.00 90.25 84 LEU A CA 1
ATOM 665 C C . LEU A 1 84 ? 5.702 6.972 7.309 1.00 90.25 84 LEU A C 1
ATOM 667 O O . LEU A 1 84 ? 4.543 7.087 7.699 1.00 90.25 84 LEU A O 1
ATOM 671 N N . ARG A 1 85 ? 6.386 5.828 7.409 1.00 86.31 85 ARG A N 1
ATOM 672 C CA . ARG A 1 85 ? 5.842 4.631 8.048 1.00 86.31 85 ARG A CA 1
ATOM 673 C C . ARG A 1 85 ? 5.421 4.939 9.483 1.00 86.31 85 ARG A C 1
ATOM 675 O O . ARG A 1 85 ? 6.078 5.706 10.183 1.00 86.31 85 ARG A O 1
ATOM 682 N N . GLY A 1 86 ? 4.303 4.361 9.901 1.00 83.44 86 GLY A N 1
ATOM 683 C CA . GLY A 1 86 ? 3.706 4.623 11.208 1.00 83.44 86 GLY A CA 1
ATOM 684 C C . GLY A 1 86 ? 2.912 5.931 11.308 1.00 83.44 86 GLY A C 1
ATOM 685 O O . GLY A 1 86 ? 2.159 6.071 12.269 1.00 83.44 86 GLY A O 1
ATOM 686 N N . LYS A 1 87 ? 2.990 6.850 10.337 1.00 91.56 87 LYS A N 1
ATOM 687 C CA . LYS A 1 87 ? 2.115 8.032 10.278 1.00 91.56 87 LYS A CA 1
ATOM 688 C C . LYS A 1 87 ? 0.822 7.708 9.536 1.00 91.56 87 LYS A C 1
ATOM 690 O O . LYS A 1 87 ? 0.826 6.913 8.595 1.00 91.56 87 LYS A O 1
ATOM 695 N N . ILE A 1 88 ? -0.272 8.328 9.967 1.00 94.38 88 ILE A N 1
ATOM 696 C CA . ILE A 1 88 ? -1.593 8.155 9.367 1.00 94.38 88 ILE A CA 1
ATOM 697 C C . ILE A 1 88 ? -1.873 9.377 8.498 1.00 94.38 88 ILE A C 1
ATOM 699 O O . ILE A 1 88 ? -1.761 10.513 8.954 1.00 94.38 88 ILE A O 1
ATOM 703 N N . PHE A 1 89 ? -2.234 9.145 7.242 1.00 94.62 89 PHE A N 1
ATOM 704 C CA . PHE A 1 89 ? -2.632 10.205 6.322 1.00 94.62 89 PHE A CA 1
ATOM 705 C C . PHE A 1 89 ? -4.113 10.074 5.985 1.00 94.62 89 PHE A C 1
ATOM 707 O O . PHE A 1 89 ? -4.699 9.003 6.141 1.00 94.62 89 PHE A O 1
ATOM 714 N N . LYS A 1 90 ? -4.722 11.146 5.484 1.00 93.56 90 LYS A N 1
ATOM 715 C CA . LYS A 1 90 ? -6.103 11.121 4.994 1.00 93.56 90 LYS A CA 1
ATOM 716 C C . LYS A 1 90 ? -6.218 11.828 3.650 1.00 93.56 90 LYS A C 1
ATOM 718 O O . LYS A 1 90 ? -5.781 12.969 3.524 1.00 93.56 90 LYS A O 1
ATOM 723 N N . ILE A 1 91 ? -6.827 11.151 2.674 1.00 91.62 91 ILE A N 1
ATOM 724 C CA . ILE A 1 91 ? -7.180 11.690 1.354 1.00 91.62 91 ILE A CA 1
ATOM 725 C C . ILE A 1 91 ? -8.686 11.544 1.171 1.00 91.62 91 ILE A C 1
ATOM 727 O O . ILE A 1 91 ? -9.198 10.433 1.037 1.00 91.62 91 ILE A O 1
ATOM 731 N N . GLY A 1 92 ? -9.404 12.667 1.131 1.00 88.81 92 GLY A N 1
ATOM 732 C CA . GLY A 1 92 ? -10.865 12.636 1.094 1.00 88.81 92 GLY A CA 1
ATOM 733 C C . GLY A 1 92 ? -11.417 11.891 2.312 1.00 88.81 92 GLY A C 1
ATOM 734 O O . GLY A 1 92 ? -11.190 12.306 3.448 1.00 88.81 92 GLY A O 1
ATOM 735 N N . GLN A 1 93 ? -12.125 10.786 2.077 1.00 88.38 93 GLN A N 1
ATOM 736 C CA . GLN A 1 93 ? -12.654 9.919 3.137 1.00 88.38 93 GLN A CA 1
ATOM 737 C C . GLN A 1 93 ? -11.712 8.763 3.499 1.00 88.38 93 GLN A C 1
ATOM 739 O O . GLN A 1 93 ? -11.840 8.200 4.581 1.00 88.38 93 GLN A O 1
ATOM 744 N N . SER A 1 94 ? -10.743 8.444 2.639 1.00 93.44 94 SER A N 1
ATOM 745 C CA . SER A 1 94 ? -9.851 7.304 2.824 1.00 93.44 94 SER A CA 1
ATOM 746 C C . SER A 1 94 ? -8.689 7.636 3.753 1.00 93.44 94 SER A C 1
ATOM 748 O O . SER A 1 94 ? -8.009 8.657 3.602 1.00 93.44 94 SER A O 1
ATOM 750 N N . ILE A 1 95 ? -8.405 6.719 4.668 1.00 95.44 95 ILE A N 1
ATOM 751 C CA . ILE A 1 95 ? -7.176 6.705 5.456 1.00 95.44 95 ILE A CA 1
ATOM 752 C C . ILE A 1 95 ? -6.067 6.113 4.592 1.00 95.44 95 ILE A C 1
ATOM 754 O O . ILE A 1 95 ? -6.286 5.137 3.881 1.00 95.44 95 ILE A O 1
ATOM 758 N N . VAL A 1 96 ? -4.867 6.679 4.638 1.00 96.00 96 VAL A N 1
ATOM 759 C CA . VAL A 1 96 ? -3.724 6.197 3.864 1.00 96.00 96 VAL A CA 1
ATOM 760 C C . VAL A 1 96 ? -2.584 5.824 4.798 1.00 96.00 96 VAL A C 1
ATOM 762 O O . VAL A 1 96 ? -2.122 6.646 5.590 1.00 96.00 96 VAL A O 1
ATOM 765 N N . LEU A 1 97 ? -2.107 4.585 4.668 1.00 95.88 97 LEU A N 1
ATOM 766 C CA . LEU A 1 97 ? -0.981 4.064 5.436 1.00 95.88 97 LEU A CA 1
ATOM 767 C C . LEU A 1 97 ? 0.170 3.674 4.493 1.00 95.88 97 LEU A C 1
ATOM 769 O O . LEU A 1 97 ? 0.037 2.733 3.702 1.00 95.88 97 LEU A O 1
ATOM 773 N N . PRO A 1 98 ? 1.301 4.396 4.510 1.00 95.94 98 PRO A N 1
ATOM 774 C CA . PRO A 1 98 ? 2.479 4.015 3.750 1.00 95.94 98 PRO A CA 1
ATOM 775 C C . PRO A 1 98 ? 3.286 2.951 4.494 1.00 95.94 98 PRO A C 1
ATOM 777 O O . PRO A 1 98 ? 3.694 3.144 5.637 1.00 95.94 98 PRO A O 1
ATOM 780 N N . ILE A 1 99 ? 3.552 1.842 3.808 1.00 95.44 99 ILE A N 1
ATOM 781 C CA . ILE A 1 99 ? 4.308 0.701 4.326 1.00 95.44 99 ILE A CA 1
ATOM 782 C C . ILE A 1 99 ? 5.424 0.296 3.359 1.00 95.44 99 ILE A C 1
ATOM 784 O O . ILE A 1 99 ? 5.463 0.688 2.183 1.00 95.44 99 ILE A O 1
ATOM 788 N N . ASN A 1 100 ? 6.355 -0.518 3.850 1.00 94.62 100 ASN A N 1
ATOM 789 C CA . ASN A 1 100 ? 7.363 -1.127 2.989 1.00 94.62 100 ASN A CA 1
ATOM 790 C C . ASN A 1 100 ? 6.721 -2.107 1.995 1.00 94.62 100 ASN A C 1
ATOM 792 O O . ASN A 1 100 ? 5.706 -2.742 2.270 1.00 94.62 100 ASN A O 1
ATOM 796 N N . HIS A 1 101 ? 7.328 -2.255 0.816 1.00 94.88 101 HIS A N 1
ATOM 797 C CA . HIS A 1 101 ? 6.890 -3.286 -0.122 1.00 94.88 101 HIS A CA 1
ATOM 798 C C . HIS A 1 101 ? 7.261 -4.680 0.427 1.00 94.88 101 HIS A C 1
ATOM 800 O O . HIS A 1 101 ? 8.405 -4.839 0.860 1.00 94.88 101 HIS A O 1
ATOM 806 N N . PRO A 1 102 ? 6.391 -5.711 0.352 1.00 94.81 102 PRO A N 1
ATOM 807 C CA . PRO A 1 102 ? 6.668 -7.040 0.916 1.00 94.81 102 PRO A CA 1
ATOM 808 C C . PRO A 1 102 ? 7.965 -7.668 0.405 1.00 94.81 102 PRO A C 1
ATOM 810 O O . PRO A 1 102 ? 8.691 -8.307 1.158 1.00 94.81 102 PRO A O 1
ATOM 813 N N . ALA A 1 103 ? 8.318 -7.404 -0.858 1.00 94.06 103 ALA A N 1
ATOM 814 C CA . ALA A 1 103 ? 9.591 -7.838 -1.444 1.00 94.06 103 ALA A CA 1
ATOM 815 C C . ALA A 1 103 ? 10.826 -7.425 -0.617 1.00 94.06 103 ALA A C 1
ATOM 817 O O . ALA A 1 103 ? 11.816 -8.148 -0.610 1.00 94.06 103 ALA A O 1
ATOM 818 N N . ALA A 1 104 ? 10.770 -6.300 0.107 1.00 92.50 104 ALA A N 1
ATOM 819 C CA . ALA A 1 104 ? 11.874 -5.840 0.944 1.00 92.50 104 ALA A CA 1
ATOM 820 C C . ALA A 1 104 ? 12.129 -6.745 2.161 1.00 92.50 104 ALA A C 1
ATOM 822 O O . ALA A 1 104 ? 13.216 -6.679 2.728 1.00 92.50 104 ALA A O 1
ATOM 823 N N . ALA A 1 105 ? 11.153 -7.561 2.565 1.00 94.31 105 ALA A N 1
ATOM 824 C CA . ALA A 1 105 ? 11.216 -8.409 3.751 1.00 94.31 105 ALA A CA 1
ATOM 825 C C . ALA A 1 105 ? 11.423 -9.902 3.449 1.00 94.31 105 ALA A C 1
ATOM 827 O O . ALA A 1 105 ? 11.614 -10.666 4.390 1.00 94.31 105 ALA A O 1
ATOM 828 N N . LEU A 1 106 ? 11.436 -10.315 2.173 1.00 92.94 106 LEU A N 1
ATOM 829 C CA . LEU A 1 106 ? 11.512 -11.733 1.778 1.00 92.94 106 LEU A CA 1
ATOM 830 C C . LEU A 1 106 ? 12.699 -12.484 2.398 1.00 92.94 106 LEU A C 1
ATOM 832 O O . LEU A 1 106 ? 12.571 -13.653 2.737 1.00 92.94 106 LEU A O 1
ATOM 836 N N . TYR A 1 107 ? 13.832 -11.802 2.572 1.00 90.56 107 TYR A N 1
ATOM 837 C CA . TYR A 1 107 ? 15.079 -12.403 3.055 1.00 90.56 107 TYR A CA 1
ATOM 838 C C . TYR A 1 107 ? 15.662 -11.668 4.266 1.00 90.56 107 TYR A C 1
ATOM 840 O O . TYR A 1 107 ? 16.847 -11.782 4.565 1.00 90.56 107 TYR A O 1
ATOM 848 N N . THR A 1 108 ? 14.868 -10.836 4.943 1.00 93.62 108 THR A N 1
ATOM 849 C CA . THR A 1 108 ? 15.361 -10.006 6.049 1.00 93.62 108 THR A CA 1
ATOM 850 C C . THR A 1 108 ? 14.375 -10.049 7.218 1.00 93.62 108 THR A C 1
ATOM 852 O O . THR A 1 108 ? 13.397 -9.296 7.211 1.00 93.62 108 THR A O 1
ATOM 855 N N . PRO A 1 109 ? 14.631 -10.882 8.247 1.00 92.56 109 PRO A N 1
ATOM 856 C CA . PRO A 1 109 ? 13.709 -11.083 9.368 1.00 92.56 109 PRO A CA 1
ATOM 857 C C . PRO A 1 109 ? 13.310 -9.794 10.096 1.00 92.56 109 PRO A C 1
ATOM 859 O O . PRO A 1 109 ? 12.139 -9.599 10.414 1.00 92.56 109 PRO A O 1
ATOM 862 N N . SER A 1 110 ? 14.250 -8.866 10.290 1.00 94.00 110 SER A N 1
ATOM 863 C CA . SER A 1 110 ? 13.966 -7.573 10.930 1.00 94.00 110 SER A CA 1
ATOM 864 C C . SER A 1 110 ? 12.963 -6.727 10.134 1.00 94.00 110 SER A C 1
ATOM 866 O O . SER A 1 110 ? 12.094 -6.078 10.713 1.00 94.00 110 SER A O 1
ATOM 868 N N . LYS A 1 111 ? 13.012 -6.780 8.797 1.00 93.50 111 LYS A N 1
ATOM 869 C CA . LYS A 1 111 ? 12.045 -6.090 7.927 1.00 93.50 111 LYS A CA 1
ATOM 870 C C . LYS A 1 111 ? 10.678 -6.777 7.922 1.00 93.50 111 LYS A C 1
ATOM 872 O O . LYS A 1 111 ? 9.667 -6.098 7.761 1.00 93.50 111 LYS A O 1
ATOM 877 N N . LEU A 1 112 ? 10.632 -8.095 8.121 1.00 95.62 112 LEU A N 1
ATOM 878 C CA . LEU A 1 112 ? 9.374 -8.826 8.278 1.00 95.62 112 LEU A CA 1
ATOM 879 C C . LEU A 1 112 ? 8.659 -8.440 9.576 1.00 95.62 112 LEU A C 1
ATOM 881 O O . LEU A 1 112 ? 7.448 -8.238 9.563 1.00 95.62 112 LEU A O 1
ATOM 885 N N . GLN A 1 113 ? 9.393 -8.292 10.681 1.00 95.44 113 GLN A N 1
ATOM 886 C CA . GLN A 1 113 ? 8.816 -7.826 11.945 1.00 95.44 113 GLN A CA 1
ATOM 887 C C . GLN A 1 113 ? 8.206 -6.427 11.802 1.00 95.44 113 GLN A C 1
ATOM 889 O O . GLN A 1 113 ? 7.057 -6.219 12.181 1.00 95.44 113 GLN A O 1
ATOM 894 N N . VAL A 1 114 ? 8.930 -5.521 11.142 1.00 94.25 114 VAL A N 1
ATOM 895 C CA . VAL A 1 114 ? 8.436 -4.188 10.772 1.00 94.25 114 VAL A CA 1
ATOM 896 C C . VAL A 1 114 ? 7.127 -4.261 9.975 1.00 94.25 114 VAL A C 1
ATOM 898 O O . VAL A 1 114 ? 6.186 -3.538 10.286 1.00 94.25 114 VAL A O 1
ATOM 901 N N . LEU A 1 115 ? 7.023 -5.152 8.983 1.00 94.88 115 LEU A N 1
ATOM 902 C CA . LEU A 1 115 ? 5.772 -5.326 8.237 1.00 94.88 115 LEU A CA 1
ATOM 903 C C . LEU A 1 115 ? 4.641 -5.882 9.102 1.00 94.88 115 LEU A C 1
ATOM 905 O O . LEU A 1 115 ? 3.507 -5.448 8.955 1.00 94.88 115 LEU A O 1
ATOM 909 N N . ARG A 1 116 ? 4.919 -6.817 10.014 1.00 96.81 116 ARG A N 1
ATOM 910 C CA . ARG A 1 116 ? 3.890 -7.337 10.928 1.00 96.81 116 ARG A CA 1
ATOM 911 C C . ARG A 1 116 ? 3.330 -6.241 11.831 1.00 96.81 116 ARG A C 1
ATOM 913 O O . ARG A 1 116 ? 2.128 -6.216 12.064 1.00 96.81 116 ARG A O 1
ATOM 920 N N . GLU A 1 117 ? 4.177 -5.340 12.318 1.00 95.88 117 GLU A N 1
ATOM 921 C CA . GLU A 1 117 ? 3.747 -4.163 13.084 1.00 95.88 117 GLU A CA 1
ATOM 922 C C . GLU A 1 117 ? 2.901 -3.215 12.229 1.00 95.88 117 GLU A C 1
ATOM 924 O O . GLU A 1 117 ? 1.826 -2.796 12.658 1.00 95.88 117 GLU A O 1
ATOM 929 N N . ASP A 1 118 ? 3.338 -2.941 10.995 1.00 95.31 118 ASP A N 1
ATOM 930 C CA . ASP A 1 118 ? 2.583 -2.115 10.053 1.00 95.31 118 ASP A CA 1
ATOM 931 C C . ASP A 1 118 ? 1.189 -2.732 9.771 1.00 95.31 118 ASP A C 1
ATOM 933 O O . ASP A 1 118 ? 0.191 -2.013 9.739 1.00 95.31 118 ASP A O 1
ATOM 937 N N . PHE A 1 119 ? 1.086 -4.060 9.632 1.00 96.94 119 PHE A N 1
ATOM 938 C CA . PHE A 1 119 ? -0.187 -4.766 9.424 1.00 96.94 119 PHE A CA 1
ATOM 939 C C . PHE A 1 119 ? -1.084 -4.784 10.663 1.00 96.94 119 PHE A C 1
ATOM 941 O O . PHE A 1 119 ? -2.289 -4.580 10.529 1.00 96.94 119 PHE A O 1
ATOM 948 N N . LYS A 1 120 ? -0.531 -4.947 11.872 1.00 96.44 120 LYS A N 1
ATOM 949 C CA . LYS A 1 120 ? -1.313 -4.770 13.110 1.00 96.44 120 LYS A CA 1
ATOM 950 C C . LYS A 1 120 ? -1.948 -3.387 13.155 1.00 96.44 120 LYS A C 1
ATOM 952 O O . LYS A 1 120 ? -3.146 -3.278 13.370 1.00 96.44 120 LYS A O 1
ATOM 957 N N . LYS A 1 121 ? -1.180 -2.352 12.809 1.00 94.56 121 LYS A N 1
ATOM 958 C CA . LYS A 1 121 ? -1.702 -0.988 12.731 1.00 94.56 121 LYS A CA 1
ATOM 959 C C . LYS A 1 121 ? -2.820 -0.838 11.693 1.00 94.56 121 LYS A C 1
ATOM 961 O O . LYS A 1 121 ? -3.765 -0.097 11.934 1.00 94.56 121 LYS A O 1
ATOM 966 N N . ILE A 1 122 ? -2.749 -1.541 10.557 1.00 95.25 122 ILE A N 1
ATOM 967 C CA . ILE A 1 122 ? -3.860 -1.588 9.586 1.00 95.25 122 ILE A CA 1
ATOM 968 C C . ILE A 1 122 ? -5.122 -2.154 10.246 1.00 95.25 122 ILE A C 1
ATOM 970 O O . ILE A 1 122 ? -6.192 -1.571 10.084 1.00 95.25 122 I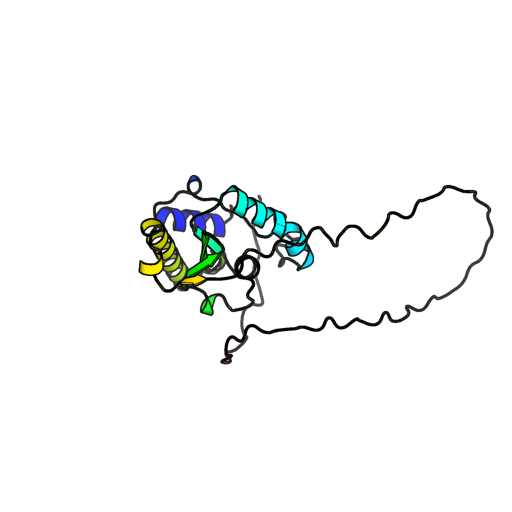LE A O 1
ATOM 974 N N . LYS A 1 123 ? -5.000 -3.249 11.007 1.00 95.88 123 LYS A N 1
ATOM 975 C CA . LYS A 1 123 ? -6.129 -3.850 11.727 1.00 95.88 123 LYS A CA 1
ATOM 976 C C . LYS A 1 123 ? -6.697 -2.914 12.790 1.00 95.88 123 LYS A C 1
ATOM 978 O O . LYS A 1 123 ? -7.905 -2.722 12.821 1.00 95.88 123 LYS A O 1
ATOM 983 N N . ASP A 1 124 ? -5.837 -2.271 13.576 1.00 94.62 124 ASP A N 1
ATOM 984 C CA . ASP A 1 124 ? -6.255 -1.318 14.609 1.00 94.62 124 ASP A CA 1
ATOM 985 C C . ASP A 1 124 ? -7.031 -0.139 14.004 1.00 94.62 124 ASP A C 1
ATOM 987 O O . ASP A 1 124 ? -8.064 0.270 14.529 1.00 94.62 124 ASP A O 1
ATOM 991 N N . ILE A 1 125 ? -6.565 0.394 12.867 1.00 93.38 125 ILE A N 1
ATOM 992 C CA . ILE A 1 125 ? -7.271 1.454 12.133 1.00 93.38 125 ILE A CA 1
ATOM 993 C C . ILE A 1 125 ? -8.602 0.943 11.586 1.00 93.38 125 ILE A C 1
ATOM 995 O O . ILE A 1 125 ? -9.590 1.667 11.644 1.00 93.38 125 ILE A O 1
ATOM 999 N N . PHE A 1 126 ? -8.634 -0.275 11.046 1.00 94.00 126 PHE A N 1
ATOM 1000 C CA . PHE A 1 126 ? -9.857 -0.869 10.517 1.00 94.00 126 PHE A CA 1
ATOM 1001 C C . PHE A 1 126 ? -10.912 -1.056 11.609 1.00 94.00 126 PHE A C 1
ATOM 1003 O O . PHE A 1 126 ? -12.064 -0.699 11.401 1.00 94.00 126 PHE A O 1
ATOM 1010 N N . ASP A 1 127 ? -10.517 -1.531 12.788 1.00 93.69 127 ASP A N 1
ATOM 1011 C CA . ASP A 1 127 ? -11.431 -1.734 13.917 1.00 93.69 127 ASP A CA 1
ATOM 1012 C C . ASP A 1 127 ? -11.948 -0.412 14.501 1.00 93.69 127 ASP A C 1
ATOM 1014 O O . ASP A 1 127 ? -13.036 -0.366 15.069 1.00 93.69 127 ASP A O 1
ATOM 1018 N N . ASN A 1 128 ? -11.195 0.675 14.320 1.00 91.44 128 ASN A N 1
ATOM 1019 C CA . ASN A 1 128 ? -11.524 2.013 14.810 1.00 91.44 128 ASN A CA 1
ATOM 1020 C C . ASN A 1 128 ? -11.817 3.000 13.667 1.00 91.44 128 ASN A C 1
ATOM 1022 O O . ASN A 1 128 ? -11.592 4.201 13.815 1.00 91.44 128 ASN A O 1
ATOM 1026 N N . TYR A 1 129 ? -12.294 2.526 12.512 1.00 84.75 129 TYR A N 1
ATOM 1027 C CA . TYR A 1 129 ? -12.393 3.358 11.305 1.00 84.75 129 TYR A CA 1
ATOM 1028 C C . TYR A 1 129 ? -13.371 4.540 11.428 1.00 84.75 129 TYR A C 1
ATOM 1030 O O . TYR A 1 129 ? -13.237 5.521 10.695 1.00 84.75 129 TYR A O 1
ATOM 1038 N N . GLU A 1 130 ? -14.323 4.476 12.363 1.00 84.81 130 GLU A N 1
ATOM 1039 C CA . GLU A 1 130 ? -15.225 5.586 12.698 1.00 84.81 130 GLU A CA 1
ATOM 1040 C C . GLU A 1 130 ? -14.508 6.709 13.467 1.00 84.81 130 GLU A C 1
ATOM 1042 O O . GLU A 1 130 ? -14.875 7.879 13.350 1.00 84.81 130 GLU A O 1
ATOM 1047 N N . ASN A 1 131 ? -13.447 6.378 14.212 1.00 84.25 131 ASN A N 1
ATOM 1048 C CA . ASN A 1 131 ? -12.615 7.330 14.943 1.00 84.25 131 ASN A CA 1
ATOM 1049 C C . ASN A 1 131 ? -11.113 6.997 14.823 1.00 84.25 131 ASN A C 1
ATOM 1051 O O . ASN A 1 131 ? -10.454 6.639 15.805 1.00 84.25 131 ASN A O 1
ATOM 1055 N N . PRO A 1 132 ? -10.519 7.162 13.631 1.00 74.75 132 PRO A N 1
ATOM 1056 C CA . PRO A 1 132 ? -9.127 6.793 13.394 1.00 74.75 132 PRO A CA 1
ATOM 1057 C C . PRO A 1 132 ? -8.126 7.664 14.166 1.00 74.75 132 PRO A C 1
ATOM 1059 O O . PRO A 1 132 ? -6.976 7.264 14.339 1.00 74.75 132 PRO A O 1
ATOM 1062 N N . GLY A 1 133 ? -8.557 8.829 14.670 1.00 77.25 133 GLY A N 1
ATOM 1063 C CA . GLY A 1 133 ? -7.740 9.691 15.528 1.00 77.25 133 GLY A CA 1
ATOM 1064 C C . GLY A 1 133 ? -7.384 9.043 16.870 1.00 77.25 133 GLY A C 1
ATOM 1065 O O . GLY A 1 133 ? -6.387 9.421 17.477 1.00 77.25 133 GLY A O 1
ATOM 1066 N N . ALA A 1 134 ? -8.136 8.023 17.301 1.00 78.69 134 ALA A N 1
ATOM 1067 C CA . ALA A 1 134 ? -7.801 7.228 18.481 1.00 78.69 134 ALA A CA 1
ATOM 1068 C C . ALA A 1 134 ? -6.534 6.372 18.286 1.00 78.69 134 ALA A C 1
ATOM 1070 O O . ALA A 1 134 ? -5.867 6.031 19.260 1.00 78.69 134 ALA A O 1
ATOM 1071 N N . VAL A 1 135 ? -6.182 6.040 17.037 1.00 80.69 135 VAL A N 1
ATOM 1072 C CA . VAL A 1 135 ? -5.026 5.186 16.703 1.00 80.69 135 VAL A CA 1
ATOM 1073 C C . VAL A 1 135 ? -3.753 6.010 16.460 1.00 80.69 135 VAL A C 1
ATOM 1075 O O . VAL A 1 135 ? -2.634 5.497 16.540 1.00 80.69 135 VAL A O 1
ATOM 1078 N N . GLY A 1 136 ? -3.889 7.302 16.160 1.00 83.56 136 GLY A N 1
ATOM 1079 C CA . GLY A 1 136 ? -2.759 8.215 16.029 1.00 83.56 136 GLY A CA 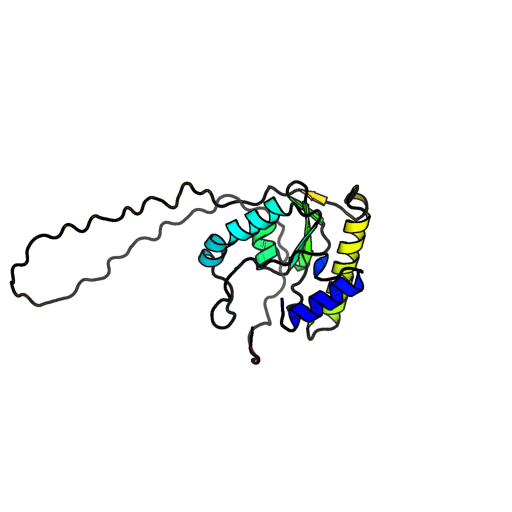1
ATOM 1080 C C . GLY A 1 136 ? -3.104 9.518 15.321 1.00 83.56 136 GLY A C 1
ATOM 1081 O O . GLY A 1 136 ? -4.197 9.697 14.789 1.00 83.56 136 GLY A O 1
ATOM 1082 N N . GLU A 1 137 ? -2.130 10.425 15.291 1.00 88.38 137 GLU A N 1
ATOM 1083 C CA . GLU A 1 137 ? -2.259 11.712 14.612 1.00 88.38 137 GLU A CA 1
ATOM 1084 C C . GLU A 1 137 ? -2.469 11.531 13.101 1.00 88.38 137 GLU A C 1
ATOM 1086 O O . GLU A 1 137 ? -1.750 10.773 12.438 1.00 88.38 137 GLU A O 1
ATOM 1091 N N . ILE A 1 138 ? -3.459 12.248 12.563 1.00 91.69 138 ILE A N 1
ATOM 1092 C CA . ILE A 1 138 ? -3.848 12.188 11.155 1.00 91.69 138 ILE A CA 1
ATOM 1093 C C . ILE A 1 138 ? -3.357 13.438 10.435 1.00 91.69 138 ILE A C 1
ATOM 1095 O O . ILE A 1 138 ? -3.812 14.548 10.703 1.00 91.69 138 ILE A O 1
ATOM 1099 N N . THR A 1 139 ? -2.501 13.246 9.436 1.00 92.62 139 THR A N 1
ATOM 1100 C CA . THR A 1 139 ? -2.130 14.299 8.489 1.00 92.62 139 THR A CA 1
ATOM 1101 C C . THR A 1 139 ? -3.092 14.297 7.301 1.00 92.62 139 THR A C 1
ATOM 1103 O O . THR A 1 139 ? -3.097 13.378 6.479 1.00 92.62 139 THR A O 1
ATOM 1106 N N . VAL A 1 140 ? -3.913 15.339 7.183 1.00 90.62 140 VAL A N 1
ATOM 1107 C CA . VAL A 1 140 ? -4.788 15.522 6.018 1.00 90.62 140 VAL A CA 1
ATOM 1108 C C . VAL A 1 140 ? -3.962 16.051 4.850 1.00 90.62 140 VAL A C 1
ATOM 1110 O O . VAL A 1 140 ? -3.225 17.023 4.996 1.00 90.62 140 VAL A O 1
ATOM 1113 N N . ILE A 1 141 ? -4.091 15.420 3.687 1.00 89.62 141 ILE A N 1
ATOM 1114 C CA . ILE A 1 141 ? -3.414 15.837 2.458 1.00 89.62 141 ILE A CA 1
ATOM 1115 C C . ILE A 1 141 ? -4.432 16.116 1.352 1.00 89.62 141 ILE A C 1
ATOM 1117 O O . ILE A 1 141 ? -5.557 15.608 1.363 1.00 89.62 141 ILE A O 1
ATOM 1121 N N . SER A 1 142 ? -4.034 16.955 0.393 1.00 83.62 142 SER A N 1
ATOM 1122 C CA . SER A 1 142 ? -4.872 17.282 -0.764 1.00 83.62 142 SER A CA 1
ATOM 1123 C C . SER A 1 142 ? -5.257 16.025 -1.561 1.00 83.62 142 SER A C 1
ATOM 1125 O O . SER A 1 142 ? -4.545 15.020 -1.537 1.00 83.62 142 SER A O 1
ATOM 1127 N N . GLY A 1 143 ? -6.407 16.078 -2.242 1.00 74.94 143 GLY A N 1
ATOM 1128 C CA . GLY A 1 143 ? -6.957 14.962 -3.019 1.00 74.94 143 GLY A CA 1
ATOM 1129 C C . GLY A 1 143 ? -5.983 14.369 -4.048 1.00 74.94 143 GLY A C 1
ATOM 1130 O O . GLY A 1 143 ? -5.006 15.004 -4.443 1.00 74.94 143 GLY A O 1
ATOM 1131 N N . LEU A 1 144 ? -6.278 13.161 -4.544 1.00 80.69 144 LEU A N 1
ATOM 1132 C CA . LEU A 1 144 ? -5.482 12.527 -5.604 1.00 80.69 144 LEU A CA 1
ATOM 1133 C C . LEU A 1 144 ? -5.410 13.441 -6.839 1.00 80.69 144 LEU A C 1
ATOM 1135 O O . LEU A 1 144 ? -6.432 13.713 -7.474 1.00 80.69 144 LEU A O 1
ATOM 1139 N N . LYS A 1 145 ? -4.201 13.883 -7.210 1.00 76.38 145 LYS A N 1
ATOM 1140 C CA . LYS A 1 145 ? -3.964 14.736 -8.387 1.00 76.38 145 LYS A CA 1
ATOM 1141 C C . LYS A 1 145 ? -4.204 13.958 -9.687 1.00 76.38 145 LYS A C 1
ATOM 1143 O O . LYS A 1 145 ? -3.272 13.422 -10.293 1.00 76.38 145 LYS A O 1
ATOM 1148 N N . LYS A 1 146 ? -5.466 13.885 -10.124 1.00 69.44 146 LYS A N 1
ATOM 1149 C CA . LYS A 1 146 ? -5.845 13.375 -11.453 1.00 69.44 146 LYS A CA 1
ATOM 1150 C C . LYS A 1 146 ? -5.142 14.206 -12.528 1.00 69.44 146 LYS A C 1
ATOM 1152 O O . LYS A 1 146 ? -4.959 15.412 -12.382 1.00 69.44 146 LYS A O 1
ATOM 1157 N N . MET A 1 147 ? -4.726 13.553 -13.609 1.00 55.69 147 MET A N 1
ATOM 1158 C CA . MET A 1 147 ? -4.186 14.282 -14.752 1.00 55.69 147 MET A CA 1
ATOM 1159 C C . MET A 1 147 ? -5.345 14.959 -15.486 1.00 55.69 147 MET A C 1
ATOM 1161 O O . MET A 1 147 ? -6.298 14.275 -15.863 1.00 55.69 147 MET A O 1
ATOM 1165 N N . ASP A 1 148 ? -5.268 16.279 -15.660 1.00 50.56 148 ASP A N 1
ATOM 1166 C CA . ASP A 1 148 ? -6.247 17.028 -16.444 1.00 50.56 148 ASP A CA 1
ATOM 1167 C C . ASP A 1 148 ? -6.240 16.515 -17.895 1.00 50.56 148 ASP A C 1
ATOM 1169 O O . ASP A 1 148 ? -5.189 16.432 -18.537 1.00 50.56 148 ASP A O 1
ATOM 1173 N N . LYS A 1 149 ? -7.417 16.138 -18.405 1.00 48.25 149 LYS A N 1
ATOM 1174 C CA . LYS A 1 149 ? -7.601 15.667 -19.787 1.00 48.25 149 LYS A CA 1
ATOM 1175 C C . LYS A 1 149 ? -7.415 16.797 -20.816 1.00 48.25 149 LYS A C 1
ATOM 1177 O O . LYS A 1 149 ? -7.402 16.518 -22.009 1.00 48.25 149 LYS A O 1
ATOM 1182 N N . SER A 1 150 ? -7.252 18.051 -20.385 1.00 43.19 150 SER A N 1
ATOM 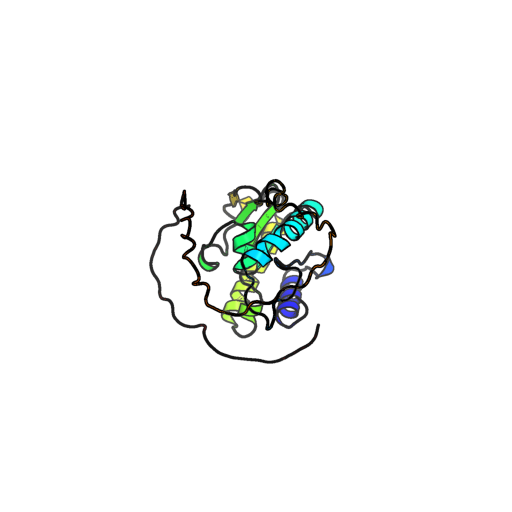1183 C CA . SER A 1 150 ? -7.237 19.237 -21.254 1.00 43.19 150 SER A CA 1
ATOM 1184 C C . SER A 1 150 ? -5.962 19.468 -22.087 1.00 43.19 150 SER A C 1
ATOM 1186 O O . SER A 1 150 ? -5.950 20.375 -22.920 1.00 43.19 150 SER A O 1
ATOM 1188 N N . LYS A 1 151 ? -4.883 18.685 -21.916 1.00 43.06 151 LYS A N 1
ATOM 1189 C CA . LYS A 1 151 ? -3.583 18.963 -22.576 1.00 43.06 151 LYS A CA 1
ATOM 1190 C C . LYS A 1 151 ? -3.052 17.897 -23.541 1.00 43.06 151 LYS A C 1
ATOM 1192 O O . LYS A 1 151 ? -1.921 18.031 -23.995 1.00 43.06 151 LYS A O 1
ATOM 1197 N N . THR A 1 152 ? -3.827 16.870 -23.894 1.00 37.88 152 THR A N 1
ATOM 1198 C CA . THR A 1 152 ? -3.339 15.783 -24.776 1.00 37.88 152 THR A CA 1
ATOM 1199 C C . THR A 1 152 ? -3.913 15.781 -26.197 1.00 37.88 152 THR A C 1
ATOM 1201 O O . THR A 1 152 ? -3.659 14.832 -26.925 1.00 37.88 152 THR A O 1
ATOM 1204 N N . ASP A 1 153 ? -4.624 16.830 -26.630 1.00 36.72 153 ASP A N 1
ATOM 1205 C CA . ASP A 1 153 ? -5.275 16.856 -27.956 1.00 36.72 153 ASP A CA 1
ATOM 1206 C C . ASP A 1 153 ? -4.898 18.074 -28.822 1.00 36.72 153 ASP A C 1
ATOM 1208 O O . ASP A 1 153 ? -5.736 18.774 -29.387 1.00 36.72 153 ASP A O 1
ATOM 1212 N N . LYS A 1 154 ? -3.596 18.378 -28.901 1.00 37.53 154 LYS A N 1
ATOM 1213 C CA . LYS A 1 154 ? -3.044 19.303 -29.908 1.00 37.53 154 LYS A CA 1
ATOM 1214 C C . LYS A 1 154 ? -1.748 18.760 -30.503 1.00 37.53 154 LYS A C 1
ATOM 1216 O O . LYS A 1 154 ? -0.710 19.413 -30.494 1.00 37.53 154 LYS A O 1
ATOM 1221 N N . THR A 1 155 ? -1.806 17.565 -31.072 1.00 35.34 155 THR A N 1
ATOM 1222 C CA . THR A 1 155 ? -0.909 17.216 -32.181 1.00 35.34 155 THR A CA 1
ATOM 1223 C C . THR A 1 155 ? -1.784 16.636 -33.273 1.00 35.34 155 THR A C 1
ATOM 1225 O O . THR A 1 155 ? -2.040 15.442 -33.363 1.00 35.34 155 THR A O 1
ATOM 1228 N N . ARG A 1 156 ? -2.362 17.578 -34.016 1.00 40.72 156 ARG A N 1
ATOM 1229 C CA . ARG A 1 156 ? -3.256 17.387 -35.148 1.00 40.72 156 ARG A CA 1
ATOM 1230 C C . ARG A 1 156 ? -2.594 16.422 -36.134 1.00 40.72 156 ARG A C 1
ATOM 1232 O O . ARG A 1 156 ? -1.472 16.674 -36.570 1.00 40.72 156 ARG A O 1
ATOM 1239 N N . ALA A 1 157 ? -3.301 15.349 -36.476 1.00 38.56 157 ALA A N 1
ATOM 1240 C CA . ALA A 1 157 ? -3.024 14.557 -37.662 1.00 38.56 157 ALA A CA 1
ATOM 1241 C C . ALA A 1 157 ? -2.970 15.510 -38.867 1.00 38.56 157 ALA A C 1
ATOM 1243 O O . ALA A 1 157 ? -3.977 16.121 -39.228 1.00 38.56 157 ALA A O 1
ATOM 1244 N N . GLY A 1 158 ? -1.774 15.704 -39.421 1.00 36.19 158 GLY A N 1
ATOM 1245 C CA . GLY A 1 158 ? -1.589 16.383 -40.694 1.00 36.19 158 GLY A CA 1
ATOM 1246 C C . GLY A 1 158 ? -2.111 15.477 -41.800 1.00 36.19 158 GLY A C 1
ATOM 1247 O O . GLY A 1 158 ? -1.629 14.360 -41.969 1.00 36.19 158 GLY A O 1
ATOM 1248 N N . GLU A 1 159 ? -3.133 15.957 -42.494 1.00 35.75 159 GLU A N 1
ATOM 1249 C CA . GLU A 1 159 ? -3.775 15.345 -43.651 1.00 35.75 159 GLU A CA 1
ATOM 1250 C C . GLU A 1 159 ? -2.736 14.921 -44.704 1.00 35.75 159 GLU A C 1
ATOM 1252 O O . GLU A 1 159 ? -2.087 15.757 -45.331 1.00 35.75 159 GLU A O 1
ATOM 1257 N N . ALA A 1 160 ? -2.599 13.615 -44.938 1.00 31.80 160 ALA A N 1
ATOM 1258 C CA . ALA A 1 160 ? -1.943 13.109 -46.134 1.00 31.80 160 ALA A CA 1
ATOM 1259 C C . ALA A 1 160 ? -2.899 13.307 -47.320 1.00 31.80 160 ALA A C 1
ATOM 1261 O O . ALA A 1 160 ? -3.852 12.548 -47.494 1.00 31.80 160 ALA A O 1
ATOM 1262 N N . ARG A 1 161 ? -2.664 14.341 -48.134 1.00 32.75 161 ARG A N 1
ATOM 1263 C CA . ARG A 1 161 ? -3.239 14.420 -49.481 1.00 32.75 161 ARG A CA 1
ATOM 1264 C C . ARG A 1 161 ? -2.322 13.675 -50.443 1.00 32.75 161 ARG A C 1
ATOM 1266 O O . ARG A 1 161 ? -1.151 14.014 -50.578 1.00 32.75 161 ARG A O 1
ATOM 1273 N N . ALA A 1 162 ? -2.875 12.657 -51.094 1.00 32.50 162 ALA A N 1
ATOM 1274 C CA . ALA A 1 162 ? -2.278 12.026 -52.259 1.00 32.50 162 ALA A CA 1
ATOM 1275 C C . ALA A 1 162 ? -2.269 13.029 -53.424 1.00 32.50 162 ALA A C 1
ATOM 1277 O O . ALA A 1 162 ? -3.298 13.633 -53.723 1.00 32.50 162 ALA A O 1
ATOM 1278 N N . GLY A 1 163 ? -1.113 13.204 -54.063 1.00 31.66 163 GLY A N 1
ATOM 1279 C CA . GLY A 1 163 ? -0.944 14.075 -55.221 1.00 31.66 163 GLY A CA 1
ATOM 1280 C C . GLY A 1 163 ? 0.405 13.837 -55.893 1.00 31.66 163 GLY A C 1
ATOM 1281 O O . GLY A 1 163 ? 1.416 14.329 -55.417 1.00 31.66 163 GLY A O 1
ATOM 1282 N N . GLU A 1 164 ? 0.355 13.036 -56.957 1.00 29.80 164 GLU A N 1
ATOM 1283 C CA . GLU A 1 164 ? 1.231 12.993 -58.139 1.00 29.80 164 GLU A CA 1
ATOM 1284 C C . GLU A 1 164 ? 2.757 12.857 -57.969 1.00 29.80 164 GLU A C 1
ATOM 1286 O O . GLU A 1 164 ? 3.483 13.731 -57.506 1.00 29.80 164 GLU A O 1
ATOM 1291 N N . ALA A 1 165 ? 3.247 11.717 -58.460 1.00 30.38 165 ALA A N 1
ATOM 1292 C CA . ALA A 1 165 ? 4.650 11.423 -58.677 1.00 30.38 165 ALA A CA 1
ATOM 1293 C C . ALA A 1 165 ? 5.189 12.148 -59.919 1.00 30.38 165 ALA A C 1
ATOM 1295 O O . ALA A 1 165 ? 4.632 12.007 -61.005 1.00 30.38 165 ALA A O 1
ATOM 1296 N N . THR A 1 166 ? 6.358 12.773 -59.791 1.00 29.45 166 THR A N 1
ATOM 1297 C CA . THR A 1 166 ? 7.294 12.959 -60.909 1.00 29.45 166 THR A CA 1
ATOM 1298 C C . THR A 1 166 ? 8.727 12.763 -60.429 1.00 29.45 166 THR A C 1
ATOM 1300 O O . THR A 1 166 ? 9.137 13.291 -59.398 1.00 29.45 166 THR A O 1
ATOM 1303 N N . ALA A 1 167 ? 9.465 11.954 -61.188 1.00 30.27 167 ALA A N 1
ATOM 1304 C CA . ALA A 1 167 ? 10.849 11.569 -60.962 1.00 30.27 167 ALA A CA 1
ATOM 1305 C C . ALA A 1 167 ? 11.834 12.723 -61.223 1.00 30.27 167 ALA A C 1
ATOM 1307 O O . ALA A 1 167 ? 11.666 13.480 -62.176 1.00 30.27 167 ALA A O 1
ATOM 1308 N N . GLY A 1 168 ? 12.910 12.794 -60.435 1.00 28.03 168 GLY A N 1
ATOM 1309 C CA . GLY A 1 168 ? 14.043 13.682 -60.698 1.00 28.03 168 GLY A CA 1
ATOM 1310 C C . GLY A 1 168 ? 15.174 13.497 -59.685 1.00 28.03 168 GLY A C 1
ATOM 1311 O O . GLY A 1 168 ? 15.000 13.761 -58.503 1.00 28.03 168 GLY A O 1
ATOM 1312 N N . ASN A 1 169 ? 16.318 13.008 -60.165 1.00 29.92 169 ASN A N 1
ATOM 1313 C CA . ASN A 1 169 ? 17.574 12.794 -59.438 1.00 29.92 169 ASN A CA 1
ATOM 1314 C C . ASN A 1 169 ? 18.057 14.015 -58.634 1.00 29.92 169 ASN A C 1
ATOM 1316 O O . ASN A 1 169 ? 18.091 15.107 -59.189 1.00 29.92 169 ASN A O 1
ATOM 1320 N N . ALA A 1 170 ? 18.628 13.787 -57.445 1.00 27.55 170 ALA A N 1
ATOM 1321 C CA . ALA A 1 170 ? 19.917 14.366 -57.033 1.00 27.55 170 ALA A CA 1
ATOM 1322 C C . ALA A 1 170 ? 20.406 13.748 -55.709 1.00 27.55 170 ALA A C 1
ATOM 1324 O O . ALA A 1 170 ? 19.637 13.544 -54.774 1.00 27.55 170 ALA A O 1
ATOM 1325 N N . ARG A 1 171 ? 21.704 13.431 -55.667 1.00 28.17 171 ARG A N 1
ATOM 1326 C CA . ARG A 1 171 ? 22.463 13.021 -54.477 1.00 28.17 171 ARG A CA 1
ATOM 1327 C C . ARG A 1 171 ? 22.895 14.256 -53.663 1.00 28.17 171 ARG A C 1
ATOM 1329 O O . ARG A 1 171 ? 22.756 15.370 -54.148 1.00 28.17 171 ARG A O 1
ATOM 1336 N N . THR A 1 172 ? 23.517 13.946 -52.520 1.00 25.16 172 THR A N 1
ATOM 1337 C CA . THR A 1 172 ? 24.522 14.690 -51.728 1.00 25.16 172 THR A CA 1
ATOM 1338 C C . THR A 1 172 ? 24.048 15.552 -50.547 1.00 25.16 172 THR A C 1
ATOM 1340 O O . THR A 1 172 ? 23.456 16.611 -50.717 1.00 25.16 172 THR A O 1
ATOM 1343 N N . ASP A 1 173 ? 24.445 15.049 -49.372 1.00 25.03 173 ASP A N 1
ATOM 1344 C CA . ASP A 1 173 ? 25.159 15.732 -48.285 1.00 25.03 173 ASP A CA 1
ATOM 1345 C C . ASP A 1 173 ? 24.403 16.372 -47.103 1.00 25.03 173 ASP A C 1
ATOM 1347 O O . ASP A 1 173 ? 23.557 17.249 -47.224 1.00 25.03 173 ASP A O 1
ATOM 1351 N N . GLU A 1 174 ? 24.798 15.864 -45.927 1.00 33.53 174 GLU A N 1
ATOM 1352 C CA . GLU A 1 174 ? 24.988 16.531 -44.634 1.00 33.53 174 GLU A CA 1
ATOM 1353 C C . GLU A 1 174 ? 23.985 17.615 -44.205 1.00 33.53 174 GLU A C 1
ATOM 1355 O O . GLU A 1 174 ? 24.130 18.800 -44.499 1.00 33.53 174 GLU A O 1
ATOM 1360 N N . ALA A 1 175 ? 23.062 17.235 -43.315 1.00 27.84 175 ALA A N 1
ATOM 1361 C CA . ALA A 1 175 ? 22.352 18.177 -42.454 1.00 27.84 175 ALA A CA 1
ATOM 1362 C C . ALA A 1 175 ? 22.760 17.972 -40.986 1.00 27.84 175 ALA A C 1
ATOM 1364 O O . ALA A 1 175 ? 22.348 17.025 -40.316 1.00 27.84 175 ALA A O 1
ATOM 1365 N N . ARG A 1 176 ? 23.591 18.904 -40.503 1.00 26.30 176 ARG A N 1
ATOM 1366 C CA . ARG A 1 176 ? 23.887 19.188 -39.091 1.00 26.30 176 ARG A CA 1
ATOM 1367 C C . ARG A 1 176 ? 22.612 19.182 -38.238 1.00 26.30 176 ARG A C 1
ATOM 1369 O O . ARG A 1 176 ? 21.671 19.921 -38.520 1.00 26.30 176 ARG A O 1
ATOM 1376 N N . ALA A 1 177 ? 22.637 18.434 -37.137 1.00 26.61 177 ALA A N 1
ATOM 1377 C CA . ALA A 1 177 ? 21.673 18.574 -36.053 1.00 26.61 177 ALA A CA 1
ATOM 1378 C C . ALA A 1 177 ? 21.874 19.938 -35.366 1.00 26.61 177 ALA A C 1
ATOM 1380 O O . ALA A 1 177 ? 22.861 20.152 -34.664 1.00 26.61 177 ALA A O 1
ATOM 1381 N N . GLY A 1 178 ? 20.956 20.870 -35.623 1.00 25.41 178 GLY A N 1
ATOM 1382 C CA . GLY A 1 178 ? 20.853 22.139 -34.912 1.00 25.41 178 GLY A CA 1
ATOM 1383 C C . GLY A 1 178 ? 20.291 21.939 -33.506 1.00 25.41 178 GLY A C 1
ATOM 1384 O O . GLY A 1 178 ? 19.327 21.204 -33.300 1.00 25.41 178 GLY A O 1
ATOM 1385 N N . GLU A 1 179 ? 20.928 22.605 -32.549 1.00 29.64 179 GLU A N 1
ATOM 1386 C CA . GLU A 1 179 ? 20.601 22.651 -31.128 1.00 29.64 179 GLU A CA 1
ATOM 1387 C C . GLU A 1 179 ? 19.148 23.093 -30.880 1.00 29.64 179 GLU A C 1
ATOM 1389 O O . GLU A 1 179 ? 18.770 24.236 -31.145 1.00 29.64 179 GLU A O 1
ATOM 1394 N N . ALA A 1 180 ? 18.336 22.210 -30.296 1.00 26.80 180 ALA A N 1
ATOM 1395 C CA . ALA A 1 180 ? 17.085 22.602 -29.658 1.00 26.80 180 ALA A CA 1
ATOM 1396 C C . ALA A 1 180 ? 17.379 22.972 -28.199 1.00 26.80 180 ALA A C 1
ATOM 1398 O O . ALA A 1 180 ? 17.718 22.121 -27.374 1.00 26.80 180 ALA A O 1
ATOM 1399 N N . LYS A 1 181 ? 17.278 24.270 -27.901 1.00 25.17 181 LYS A N 1
ATOM 1400 C CA . LYS A 1 181 ? 17.393 24.836 -26.554 1.00 25.17 181 LYS A CA 1
ATOM 1401 C C . LYS A 1 181 ? 16.411 24.150 -25.602 1.00 25.17 181 LYS A C 1
ATOM 1403 O O . LYS A 1 181 ? 15.215 24.083 -25.865 1.00 25.17 181 LYS A O 1
ATOM 1408 N N . ALA A 1 182 ? 16.944 23.664 -24.485 1.00 26.06 182 ALA A N 1
ATOM 1409 C CA . ALA A 1 182 ? 16.176 23.144 -23.369 1.00 26.06 182 ALA A CA 1
ATOM 1410 C C . ALA A 1 182 ? 15.448 24.295 -22.660 1.00 26.06 182 ALA A C 1
ATOM 1412 O O . ALA A 1 182 ? 16.080 25.119 -21.995 1.00 26.06 182 ALA A O 1
ATOM 1413 N N . ASP A 1 183 ? 14.122 24.336 -22.773 1.00 27.75 183 ASP A N 1
ATOM 1414 C CA . ASP A 1 183 ? 13.301 25.183 -21.914 1.00 27.75 183 ASP A CA 1
ATOM 1415 C C . ASP A 1 183 ? 13.346 24.634 -20.483 1.00 27.75 183 ASP A C 1
ATOM 1417 O O . ASP A 1 183 ? 12.798 23.577 -20.160 1.00 27.75 183 ASP A O 1
ATOM 1421 N N . LYS A 1 184 ? 14.051 25.371 -19.618 1.00 27.06 184 LYS A N 1
ATOM 1422 C CA . LYS A 1 184 ? 14.037 25.210 -18.162 1.00 27.06 184 LYS A CA 1
ATOM 1423 C C . LYS A 1 184 ? 12.593 25.296 -17.668 1.00 27.06 184 LYS A C 1
ATOM 1425 O O . LYS A 1 184 ? 12.033 26.387 -17.586 1.00 27.06 184 LYS A O 1
ATOM 1430 N N . TYR A 1 185 ? 12.016 24.168 -17.257 1.00 26.95 185 TYR A N 1
ATOM 1431 C CA . TYR A 1 185 ? 10.835 24.207 -16.403 1.00 26.95 185 TYR A CA 1
ATOM 1432 C C . TYR A 1 185 ? 11.269 24.599 -14.990 1.00 26.95 185 TYR A C 1
ATOM 1434 O O . TYR A 1 185 ? 11.964 23.863 -14.291 1.00 26.95 185 TYR A O 1
ATOM 1442 N N . ARG A 1 186 ? 10.890 25.822 -14.631 1.00 24.83 186 ARG A N 1
ATOM 1443 C CA . ARG A 1 186 ? 11.027 26.440 -13.320 1.00 24.83 186 ARG A CA 1
ATOM 1444 C C . ARG A 1 186 ? 10.217 25.633 -12.298 1.00 24.83 186 ARG A C 1
ATOM 1446 O O . ARG A 1 186 ? 9.028 25.394 -12.495 1.00 24.83 186 ARG A O 1
ATOM 1453 N N . MET A 1 187 ? 10.894 25.167 -11.252 1.00 27.92 187 MET A N 1
ATOM 1454 C CA . MET A 1 187 ? 10.270 24.561 -10.080 1.00 27.92 187 MET A CA 1
ATOM 1455 C C . MET A 1 187 ? 9.780 25.694 -9.183 1.00 27.92 187 MET A C 1
ATOM 1457 O O . MET A 1 187 ? 10.608 26.445 -8.678 1.00 27.92 187 MET A O 1
ATOM 1461 N N . ASP A 1 188 ? 8.470 25.824 -9.004 1.00 28.00 188 ASP A N 1
ATOM 1462 C CA . ASP A 1 188 ? 7.914 26.675 -7.956 1.00 28.00 188 ASP A CA 1
ATOM 1463 C C . ASP A 1 188 ? 7.325 25.772 -6.846 1.00 28.00 188 ASP A C 1
ATOM 1465 O O . ASP A 1 188 ? 6.520 24.875 -7.107 1.00 28.00 188 ASP A O 1
ATOM 1469 N N . GLU A 1 189 ? 7.817 26.049 -5.634 1.00 28.52 189 GLU A N 1
ATOM 1470 C CA . GLU A 1 189 ? 7.393 25.684 -4.270 1.00 28.52 189 GLU A CA 1
ATOM 1471 C C . GLU A 1 189 ? 7.635 24.258 -3.728 1.00 28.52 189 GLU A C 1
ATOM 1473 O O . GLU A 1 189 ? 6.892 23.297 -3.928 1.00 28.52 189 GLU A O 1
ATOM 1478 N N . GLU A 1 190 ? 8.711 24.183 -2.936 1.00 24.86 190 GLU A N 1
ATOM 1479 C CA . GLU A 1 190 ? 9.092 23.115 -2.018 1.00 24.86 190 GLU A CA 1
ATOM 1480 C C . GLU A 1 190 ? 8.104 22.987 -0.846 1.00 24.86 190 GLU A C 1
ATOM 1482 O O . GLU A 1 190 ? 7.848 23.945 -0.118 1.00 24.86 190 GLU A O 1
ATOM 1487 N N . VAL A 1 191 ? 7.634 21.767 -0.568 1.00 31.69 191 VAL A N 1
ATOM 1488 C CA . VAL A 1 191 ? 7.164 21.423 0.781 1.00 31.69 191 VAL A CA 1
ATOM 1489 C C . VAL A 1 191 ? 8.406 21.146 1.623 1.00 31.69 191 VAL A C 1
ATOM 1491 O O . VAL A 1 191 ? 9.021 20.085 1.509 1.00 31.69 191 VAL A O 1
ATOM 1494 N N . GLN A 1 192 ? 8.778 22.127 2.442 1.00 24.23 192 GLN A N 1
ATOM 1495 C CA . GLN A 1 192 ? 9.877 22.054 3.401 1.00 24.23 192 GLN A CA 1
ATOM 1496 C C . GLN A 1 192 ? 9.649 20.892 4.382 1.00 24.23 192 GLN A C 1
ATOM 1498 O O . GLN A 1 192 ? 8.790 20.945 5.262 1.00 24.23 192 GLN A O 1
ATOM 1503 N N . VAL A 1 193 ? 10.438 19.829 4.235 1.00 29.14 193 VAL A N 1
ATOM 1504 C CA . VAL A 1 193 ? 10.655 18.829 5.284 1.00 29.14 193 VAL A CA 1
ATOM 1505 C C . VAL A 1 193 ? 12.131 18.917 5.630 1.00 29.14 193 VAL A C 1
ATOM 1507 O O . VAL A 1 193 ? 12.969 18.573 4.802 1.00 29.14 193 VAL A O 1
ATOM 1510 N N . SER A 1 194 ? 12.430 19.409 6.832 1.00 28.28 194 SER A N 1
ATOM 1511 C CA . SER A 1 194 ? 13.787 19.684 7.302 1.00 28.28 194 SER A CA 1
ATOM 1512 C C . SER A 1 194 ? 14.737 18.496 7.099 1.00 28.28 194 SER A C 1
ATOM 1514 O O . SER A 1 194 ? 14.430 17.333 7.405 1.00 28.28 194 SER A O 1
ATOM 1516 N N . GLU A 1 195 ? 15.893 18.809 6.519 1.00 26.03 195 GLU A N 1
ATOM 1517 C CA . GLU A 1 195 ? 16.979 17.880 6.243 1.00 26.03 195 GLU A CA 1
ATOM 1518 C C . GLU A 1 195 ? 17.804 17.627 7.507 1.00 26.03 195 GLU A C 1
ATOM 1520 O O . GLU A 1 195 ? 18.142 18.546 8.242 1.00 26.03 195 GLU A O 1
ATOM 1525 N N . ASN A 1 196 ? 18.130 16.358 7.733 1.00 28.72 196 ASN A N 1
ATOM 1526 C CA . ASN A 1 196 ? 19.337 15.944 8.433 1.00 28.72 196 ASN A CA 1
ATOM 1527 C C . ASN A 1 196 ? 19.913 14.797 7.595 1.00 28.72 196 ASN A C 1
ATOM 1529 O O . ASN A 1 196 ? 19.190 13.850 7.255 1.00 28.72 196 ASN A O 1
ATOM 1533 N N . GLU A 1 197 ? 21.173 14.967 7.203 1.00 30.94 197 GLU A N 1
ATOM 1534 C CA . GLU A 1 197 ? 21.995 14.072 6.387 1.00 30.94 197 GLU A CA 1
ATOM 1535 C C . GLU A 1 197 ? 22.046 12.661 6.979 1.00 30.94 197 GLU A C 1
ATOM 1537 O O . GLU A 1 197 ? 22.203 12.540 8.186 1.00 30.94 197 GLU A O 1
ATOM 1542 N N . TYR A 1 198 ? 21.957 11.608 6.153 1.00 27.88 198 TYR A N 1
ATOM 1543 C CA . TYR A 1 198 ? 22.620 10.321 6.424 1.00 27.88 198 TYR A CA 1
ATOM 1544 C C . TYR A 1 198 ? 22.703 9.438 5.157 1.00 27.88 198 TYR A C 1
ATOM 1546 O O . TYR A 1 198 ? 21.703 8.915 4.668 1.00 27.88 198 TYR A O 1
ATOM 1554 N N . ASP A 1 199 ? 23.942 9.344 4.669 1.00 29.53 199 ASP A N 1
ATOM 1555 C CA . ASP A 1 199 ? 24.684 8.270 3.982 1.00 29.53 199 ASP A CA 1
ATOM 1556 C C . ASP A 1 199 ? 23.998 7.363 2.927 1.00 29.53 199 ASP A C 1
ATOM 1558 O O . ASP A 1 199 ? 23.257 6.422 3.225 1.00 29.53 199 ASP A O 1
ATOM 1562 N N . GLU A 1 200 ? 24.354 7.596 1.657 1.00 29.34 200 GLU A N 1
ATOM 1563 C CA . GLU A 1 200 ? 24.096 6.714 0.517 1.00 29.34 200 GLU A CA 1
ATOM 1564 C C . GLU A 1 200 ? 25.208 5.666 0.376 1.00 29.34 200 GLU A C 1
ATOM 1566 O O . GLU A 1 200 ? 26.264 5.945 -0.191 1.00 29.34 200 GLU A O 1
ATOM 1571 N N . ARG A 1 201 ? 24.943 4.417 0.774 1.00 28.16 201 ARG A N 1
ATOM 1572 C CA . ARG A 1 201 ? 25.646 3.231 0.252 1.00 28.16 201 ARG A CA 1
ATOM 1573 C C . ARG A 1 201 ? 24.801 1.969 0.436 1.00 28.16 201 ARG A C 1
ATOM 1575 O O . ARG A 1 201 ? 24.138 1.787 1.447 1.00 28.16 201 ARG A O 1
ATOM 1582 N N . ALA A 1 202 ? 24.906 1.084 -0.556 1.00 28.22 202 ALA A N 1
ATOM 1583 C CA . ALA A 1 202 ? 24.340 -0.267 -0.655 1.00 28.22 202 ALA A CA 1
ATOM 1584 C C . ALA A 1 202 ? 22.881 -0.403 -1.145 1.00 28.22 202 ALA A C 1
ATOM 1586 O O . ALA A 1 202 ? 21.955 -0.624 -0.371 1.00 28.22 202 ALA A O 1
ATOM 1587 N N . ALA A 1 203 ? 22.716 -0.412 -2.474 1.00 27.89 203 ALA A N 1
ATOM 1588 C CA . ALA A 1 203 ? 21.927 -1.437 -3.178 1.00 27.89 203 ALA A CA 1
ATOM 1589 C C . ALA A 1 203 ? 22.205 -1.388 -4.696 1.00 27.89 203 ALA A C 1
ATOM 1591 O O . ALA A 1 203 ? 21.338 -1.052 -5.500 1.00 27.89 203 ALA A O 1
ATOM 1592 N N . LYS A 1 204 ? 23.440 -1.712 -5.092 1.00 27.58 204 LYS A N 1
ATOM 1593 C CA . LYS A 1 204 ? 23.737 -2.245 -6.428 1.00 27.58 204 LYS A CA 1
ATOM 1594 C C . LYS A 1 204 ? 24.121 -3.714 -6.259 1.00 27.58 204 LYS A C 1
ATOM 1596 O O . LYS A 1 204 ? 24.806 -4.051 -5.301 1.00 27.58 204 LYS A O 1
ATOM 1601 N N . ASP A 1 205 ? 23.692 -4.504 -7.236 1.00 27.77 205 ASP A N 1
ATOM 1602 C CA . ASP A 1 205 ? 24.051 -5.892 -7.541 1.00 27.77 205 ASP A CA 1
ATOM 1603 C C . ASP A 1 205 ? 23.288 -7.073 -6.894 1.00 27.77 205 ASP A C 1
ATOM 1605 O O . ASP A 1 205 ? 23.421 -7.388 -5.717 1.00 27.77 205 ASP A O 1
ATOM 1609 N N . LYS A 1 206 ? 22.622 -7.797 -7.820 1.00 26.08 206 LYS A N 1
ATOM 1610 C CA . LYS A 1 206 ? 22.568 -9.265 -8.013 1.00 26.08 206 LYS A CA 1
ATOM 1611 C C . LYS A 1 206 ? 21.576 -10.112 -7.206 1.00 26.08 206 LYS A C 1
ATOM 1613 O O . LYS A 1 206 ? 21.813 -10.466 -6.061 1.00 26.08 206 LYS A O 1
ATOM 1618 N N . ASN A 1 207 ? 20.516 -10.555 -7.890 1.00 27.22 207 ASN A N 1
ATOM 1619 C CA . ASN A 1 207 ? 20.334 -11.913 -8.460 1.00 27.22 207 ASN A CA 1
ATOM 1620 C C . ASN A 1 207 ? 18.830 -12.117 -8.729 1.00 27.22 207 ASN A C 1
ATOM 1622 O O . ASN A 1 207 ? 18.005 -11.914 -7.848 1.00 27.22 207 ASN A O 1
ATOM 1626 N N . GLN A 1 208 ? 18.395 -12.232 -9.984 1.00 26.92 208 GLN A N 1
ATOM 1627 C CA . GLN A 1 208 ? 18.376 -13.443 -10.816 1.00 26.92 208 GLN A CA 1
ATOM 1628 C C . GLN A 1 208 ? 17.361 -14.497 -10.326 1.00 26.92 208 GLN A C 1
ATOM 1630 O O . GLN A 1 208 ? 17.373 -14.910 -9.174 1.00 26.92 208 GLN A O 1
ATOM 1635 N N . GLN A 1 209 ? 16.555 -14.945 -11.295 1.00 24.08 209 GLN A N 1
ATOM 1636 C CA . GLN A 1 209 ? 15.754 -16.172 -11.367 1.00 24.08 209 GLN A CA 1
ATOM 1637 C C . GLN A 1 209 ? 14.258 -16.178 -10.984 1.00 24.08 209 GLN A C 1
ATOM 1639 O O . GLN A 1 209 ? 13.839 -15.851 -9.880 1.00 24.08 209 GLN A O 1
ATOM 1644 N N . LEU A 1 210 ? 13.519 -16.718 -11.970 1.00 22.86 210 LEU A N 1
ATOM 1645 C CA . LEU A 1 210 ? 12.165 -17.282 -11.991 1.00 22.86 210 LEU A CA 1
ATOM 1646 C C . LEU A 1 210 ? 11.036 -16.234 -12.019 1.00 22.86 210 LEU A C 1
ATOM 1648 O O . LEU A 1 210 ? 10.821 -15.481 -11.082 1.00 22.86 210 LEU A O 1
ATOM 1652 N N . GLY A 1 211 ? 10.284 -16.059 -13.104 1.00 21.62 211 GLY A N 1
ATOM 1653 C CA . GLY A 1 211 ? 9.814 -17.060 -14.055 1.00 21.62 211 GLY A CA 1
ATOM 1654 C C . GLY A 1 211 ? 8.313 -17.230 -13.834 1.00 21.62 211 GLY A C 1
ATOM 1655 O O . GLY A 1 211 ? 7.914 -17.688 -12.773 1.00 21.62 211 GLY A O 1
ATOM 1656 N N . LEU A 1 212 ? 7.543 -16.867 -14.862 1.00 20.92 212 LEU A N 1
ATOM 1657 C CA . LEU A 1 212 ? 6.120 -17.156 -15.073 1.00 20.92 212 LEU A CA 1
ATOM 1658 C C . LEU A 1 212 ? 5.067 -16.415 -14.216 1.00 20.92 212 LEU A C 1
ATOM 1660 O O . LEU A 1 212 ? 5.111 -16.417 -12.992 1.00 20.92 212 LEU A O 1
ATOM 1664 N N . PHE A 1 213 ? 4.132 -15.830 -14.981 1.00 26.44 213 PHE A N 1
ATOM 1665 C CA . PHE A 1 213 ? 2.788 -15.298 -14.698 1.00 26.44 213 PHE A CA 1
ATOM 1666 C C . PHE A 1 213 ? 2.606 -14.300 -13.543 1.00 26.44 213 PHE A C 1
ATOM 1668 O O . PHE A 1 213 ? 2.680 -14.673 -12.356 1.00 26.44 213 PHE A O 1
#

pLDDT: mean 73.25, std 29.57, range [20.92, 98.31]